Protein AF-A0A963QCA9-F1 (afdb_monomer_lite)

Radius of gyration: 26.44 Å; chains: 1; bounding box: 46×63×82 Å

Foldseek 3Di:
DCVPPVDDDDPVVDPVVPDDPVVADKDWDADPVRHTPDIGRDPVVVCVVCVVVVVVVVVVVVVVVVVPDDDDDDDDDDDDDDDDDDDDDDDDDDDPDQLDFDPQPDWALAFDGFFQDQWHFDQDPNDTDIFGWAWADPPQTTGIDTHRDSVVRVVRRLVRLLNSLCSVCVVVLVVQLVPAPPLVVLQVLCVVPDGSVVVSVVLLSVLSCVLQVDPPHDRGRVSNVVSSVRSSVVSNVSSNVSSVVSSVVSVVVSD

Structure (mmCIF, N/CA/C/O backbone):
data_AF-A0A963QCA9-F1
#
_entry.id   AF-A0A963QCA9-F1
#
loop_
_atom_site.group_PDB
_atom_site.id
_atom_site.type_symbol
_atom_site.label_atom_id
_atom_site.label_alt_id
_atom_site.label_comp_id
_atom_site.label_asym_id
_atom_site.label_entity_id
_atom_site.label_seq_id
_atom_site.pdbx_PDB_ins_code
_atom_site.Cartn_x
_atom_site.Cartn_y
_atom_site.Cartn_z
_atom_site.occupancy
_atom_site.B_iso_or_equiv
_atom_site.auth_seq_id
_atom_site.auth_comp_id
_atom_site.auth_asym_id
_atom_site.auth_atom_id
_atom_site.pdbx_PDB_model_num
ATOM 1 N N . VAL A 1 1 ? -3.665 -23.828 -14.432 1.00 63.38 1 VAL A N 1
ATOM 2 C CA . VAL A 1 1 ? -3.746 -25.299 -14.641 1.00 63.38 1 VAL A CA 1
ATOM 3 C C . VAL A 1 1 ? -4.308 -25.607 -16.019 1.00 63.38 1 VAL A C 1
ATOM 5 O O . VAL A 1 1 ? -3.539 -26.071 -16.846 1.00 63.38 1 VAL A O 1
ATOM 8 N N . ARG A 1 2 ? -5.560 -25.228 -16.316 1.00 70.19 2 ARG A N 1
ATOM 9 C CA . ARG A 1 2 ? -6.220 -25.447 -17.617 1.00 70.19 2 ARG A CA 1
ATOM 10 C C . ARG A 1 2 ? -5.388 -25.065 -18.851 1.00 70.19 2 ARG A C 1
ATOM 12 O O . ARG A 1 2 ? -5.285 -25.872 -19.761 1.00 70.19 2 ARG A O 1
ATOM 19 N N . GLU A 1 3 ? -4.728 -23.908 -18.855 1.00 71.06 3 GLU A N 1
ATOM 20 C CA . GLU A 1 3 ? -3.879 -23.472 -19.984 1.00 71.06 3 GLU A CA 1
ATOM 21 C C . GLU A 1 3 ? -2.625 -24.330 -20.211 1.00 71.06 3 GLU A C 1
ATOM 23 O O . GLU A 1 3 ? -2.116 -24.389 -21.321 1.00 71.06 3 GLU A O 1
ATOM 28 N N . ARG A 1 4 ? -2.119 -25.012 -19.175 1.00 79.25 4 ARG A N 1
ATOM 29 C CA . ARG A 1 4 ? -0.873 -25.798 -19.245 1.00 79.25 4 ARG A CA 1
ATOM 30 C C . ARG A 1 4 ? -1.105 -27.304 -19.306 1.00 79.25 4 ARG A C 1
ATOM 32 O O . ARG A 1 4 ? -0.251 -28.020 -19.808 1.00 79.25 4 ARG A O 1
ATOM 39 N N . THR A 1 5 ? -2.219 -27.794 -18.767 1.00 78.38 5 THR A N 1
ATOM 40 C CA . THR A 1 5 ? -2.504 -29.234 -18.658 1.00 78.38 5 THR A CA 1
ATOM 41 C C . THR A 1 5 ? -3.742 -29.663 -19.437 1.00 78.38 5 THR A C 1
ATOM 43 O O . THR A 1 5 ? -4.042 -30.850 -19.467 1.00 78.38 5 THR A O 1
ATOM 46 N N . SER A 1 6 ? -4.484 -28.723 -20.038 1.00 83.44 6 SER A N 1
ATOM 47 C CA . SER A 1 6 ? -5.797 -28.956 -20.667 1.00 83.44 6 SER A CA 1
ATOM 48 C C . SER A 1 6 ? -6.842 -29.613 -19.748 1.00 83.44 6 SER A C 1
ATOM 50 O O . SER A 1 6 ? -7.912 -30.003 -20.207 1.00 83.44 6 SER A O 1
ATOM 52 N N . LEU A 1 7 ? -6.563 -29.710 -18.442 1.00 80.88 7 LEU A N 1
ATOM 53 C CA . LEU A 1 7 ? -7.465 -30.271 -17.440 1.00 80.88 7 LEU A CA 1
ATOM 54 C C . LEU A 1 7 ? -8.241 -29.145 -16.754 1.00 80.88 7 LEU A C 1
ATOM 56 O O . LEU A 1 7 ? -7.658 -28.215 -16.186 1.00 80.88 7 LEU A O 1
ATOM 60 N N . ASP A 1 8 ? -9.566 -29.250 -16.808 1.00 80.81 8 ASP A N 1
ATOM 61 C CA . ASP A 1 8 ? -10.496 -28.362 -16.114 1.00 80.81 8 ASP A CA 1
ATOM 62 C C . ASP A 1 8 ? -10.673 -28.844 -14.669 1.00 80.81 8 ASP A C 1
ATOM 64 O O . ASP A 1 8 ? -11.515 -29.690 -14.387 1.00 80.81 8 ASP A O 1
ATOM 68 N N . VAL A 1 9 ? -9.819 -28.352 -13.766 1.00 82.25 9 VAL A N 1
ATOM 69 C CA . VAL A 1 9 ? -9.857 -28.711 -12.341 1.00 82.25 9 VAL A CA 1
ATOM 70 C C . VAL A 1 9 ? -10.952 -27.913 -11.641 1.00 82.25 9 VAL A C 1
ATOM 72 O O . VAL A 1 9 ? -10.856 -26.690 -11.505 1.00 82.25 9 VAL A O 1
ATOM 75 N N . LYS A 1 10 ? -11.977 -28.610 -11.162 1.00 83.44 10 LYS A N 1
ATOM 76 C CA . LYS A 1 10 ? -13.107 -28.050 -10.419 1.00 83.44 10 LYS A CA 1
ATOM 77 C C . LYS A 1 10 ? -12.910 -28.250 -8.922 1.00 83.44 10 LYS A C 1
ATOM 79 O O . LYS A 1 10 ? -12.247 -29.176 -8.466 1.00 83.44 10 LYS A O 1
ATOM 84 N N . ARG A 1 11 ? -13.546 -27.399 -8.114 1.00 76.62 11 ARG A N 1
ATOM 85 C CA . ARG A 1 11 ? -13.474 -27.493 -6.643 1.00 76.62 11 ARG A CA 1
ATOM 86 C C . ARG A 1 11 ? -13.996 -28.834 -6.110 1.00 76.62 11 ARG A C 1
ATOM 88 O O . ARG A 1 11 ? -13.509 -29.310 -5.093 1.00 76.62 11 ARG A O 1
ATOM 95 N N . THR A 1 12 ? -14.951 -29.442 -6.810 1.00 83.88 12 THR A N 1
ATOM 96 C CA . THR A 1 12 ? -15.521 -30.762 -6.500 1.00 83.88 12 THR A CA 1
ATOM 97 C C . THR A 1 12 ? -14.568 -31.925 -6.763 1.00 83.88 12 THR A C 1
ATOM 99 O O . THR A 1 12 ? -14.813 -33.019 -6.265 1.00 83.88 12 THR A O 1
ATOM 102 N N . ASP A 1 13 ? -13.489 -31.707 -7.519 1.00 80.69 13 ASP A N 1
ATOM 103 C CA . ASP A 1 13 ? -12.522 -32.761 -7.845 1.00 80.69 13 ASP A CA 1
ATOM 104 C C . ASP A 1 13 ? -11.595 -33.060 -6.654 1.00 80.69 13 ASP A C 1
ATOM 106 O O . ASP A 1 13 ? -10.974 -34.121 -6.581 1.00 80.69 13 ASP A O 1
ATOM 110 N N . PHE A 1 14 ? -11.539 -32.148 -5.677 1.00 78.69 14 PHE A N 1
ATOM 111 C CA . PHE A 1 14 ? -10.815 -32.332 -4.426 1.00 78.69 14 PHE A CA 1
ATOM 112 C C . PHE A 1 14 ? -11.670 -33.104 -3.417 1.00 78.69 14 PHE A C 1
ATOM 114 O O . PHE A 1 14 ? -12.494 -32.538 -2.697 1.00 78.69 14 PHE A O 1
ATOM 121 N N . LYS A 1 15 ? -11.424 -34.411 -3.321 1.00 81.06 15 LYS A N 1
ATOM 122 C CA . LYS A 1 15 ? -11.979 -35.281 -2.275 1.00 81.06 15 LYS A CA 1
ATOM 123 C C . LYS A 1 15 ? -11.232 -35.078 -0.958 1.00 81.06 15 LYS A C 1
ATOM 125 O O . LYS A 1 15 ? -10.299 -35.820 -0.642 1.00 81.06 15 LYS A O 1
ATOM 130 N N . LEU A 1 16 ? -11.599 -34.028 -0.224 1.00 75.06 16 LEU A N 1
ATOM 131 C CA . LEU A 1 16 ? -10.942 -33.637 1.031 1.00 75.06 16 LEU A CA 1
ATOM 132 C C . LEU A 1 16 ? -10.934 -34.772 2.070 1.00 75.06 16 LEU A C 1
ATOM 134 O O . LEU A 1 16 ? -9.974 -34.919 2.811 1.00 75.06 16 LEU A O 1
ATOM 138 N N . ASP A 1 17 ? -11.955 -35.619 2.077 1.00 78.25 17 ASP A N 1
ATOM 139 C CA . ASP A 1 17 ? -12.080 -36.821 2.907 1.00 78.25 17 ASP A CA 1
ATOM 140 C C . ASP A 1 17 ? -11.004 -37.888 2.635 1.00 78.25 17 ASP A C 1
ATOM 142 O O . ASP A 1 17 ? -10.645 -38.646 3.533 1.00 78.25 17 ASP A O 1
ATOM 146 N N . THR A 1 18 ? -10.455 -37.928 1.418 1.00 80.19 18 THR A N 1
ATOM 147 C CA . THR A 1 18 ? -9.413 -38.894 1.017 1.00 80.19 18 THR A CA 1
ATOM 148 C C . THR A 1 18 ? -7.988 -38.365 1.183 1.00 80.19 18 THR A C 1
ATOM 150 O O . THR A 1 18 ? -7.020 -39.103 0.983 1.00 80.19 18 THR A O 1
ATOM 153 N N . LEU A 1 19 ? -7.833 -37.087 1.543 1.00 78.25 19 LEU A N 1
ATOM 154 C CA . LEU A 1 19 ? -6.519 -36.482 1.715 1.00 78.25 19 LEU A CA 1
ATOM 155 C C . LEU A 1 19 ? -5.852 -36.993 2.991 1.00 78.25 19 LEU A C 1
ATOM 157 O O . LEU A 1 19 ? -6.441 -37.040 4.070 1.00 78.25 19 LEU A O 1
ATOM 161 N N . SER A 1 20 ? -4.570 -37.337 2.881 1.00 77.94 20 SER A N 1
ATOM 162 C CA . SER A 1 20 ? -3.789 -37.732 4.050 1.00 77.94 20 SER A CA 1
ATOM 163 C C . SER A 1 20 ? -3.632 -36.564 5.041 1.00 77.94 20 SER A C 1
ATOM 165 O O . SER A 1 20 ? -3.486 -35.420 4.605 1.00 77.94 20 SER A O 1
ATOM 167 N N . PRO A 1 21 ? -3.539 -36.822 6.364 1.00 75.25 21 PRO A N 1
ATOM 168 C CA . PRO A 1 21 ? -3.501 -35.781 7.401 1.00 75.25 21 PRO A CA 1
ATOM 169 C C . PRO A 1 21 ? -2.396 -34.716 7.279 1.00 75.25 21 PRO A C 1
ATOM 171 O O . PRO A 1 21 ? -2.489 -33.676 7.927 1.00 75.25 21 PRO A O 1
ATOM 174 N N . HIS A 1 22 ? -1.339 -34.968 6.500 1.00 80.25 22 HIS A N 1
ATOM 175 C CA . HIS A 1 22 ? -0.231 -34.036 6.252 1.00 80.25 22 HIS A CA 1
ATOM 176 C C . HIS A 1 22 ? -0.522 -32.998 5.153 1.00 80.25 22 HIS A C 1
ATOM 178 O O . HIS A 1 22 ? 0.239 -32.048 5.012 1.00 80.25 22 HIS A O 1
ATOM 184 N N . HIS A 1 23 ? -1.622 -33.145 4.406 1.00 81.44 23 HIS A N 1
ATOM 185 C CA . HIS A 1 23 ? -2.110 -32.126 3.466 1.00 81.44 23 HIS A CA 1
ATOM 186 C C . HIS A 1 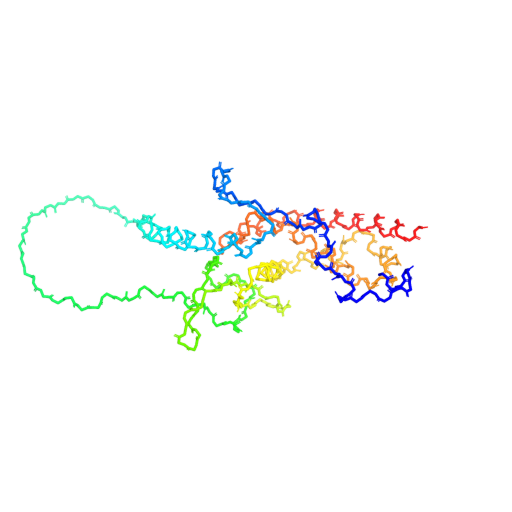23 ? -2.983 -31.063 4.145 1.00 81.44 23 HIS A C 1
ATOM 188 O O . HIS A 1 23 ? -3.385 -30.089 3.513 1.00 81.44 23 HIS A O 1
ATOM 194 N N . PHE A 1 24 ? -3.283 -31.243 5.432 1.00 78.31 24 PHE A N 1
ATOM 195 C CA . PHE A 1 24 ? -4.021 -30.277 6.229 1.00 78.31 24 PHE A CA 1
ATOM 196 C C . PHE A 1 24 ? -3.066 -29.441 7.066 1.00 78.31 24 PHE A C 1
ATOM 198 O O . PHE A 1 24 ? -2.083 -29.948 7.612 1.00 78.31 24 PHE A O 1
ATOM 205 N N . MET A 1 25 ? -3.393 -28.159 7.207 1.00 81.56 25 MET A N 1
ATOM 206 C CA . MET A 1 25 ? -2.662 -27.270 8.098 1.00 81.56 25 MET A CA 1
ATOM 207 C C . MET A 1 25 ? -2.733 -27.784 9.537 1.00 81.56 25 MET A C 1
ATOM 209 O O . MET A 1 25 ? -3.775 -28.228 10.023 1.00 81.56 25 MET A O 1
ATOM 213 N N . HIS A 1 26 ? -1.596 -27.718 10.218 1.00 86.00 26 HIS A N 1
ATOM 214 C CA . HIS A 1 26 ? -1.485 -28.049 11.626 1.00 86.00 26 HIS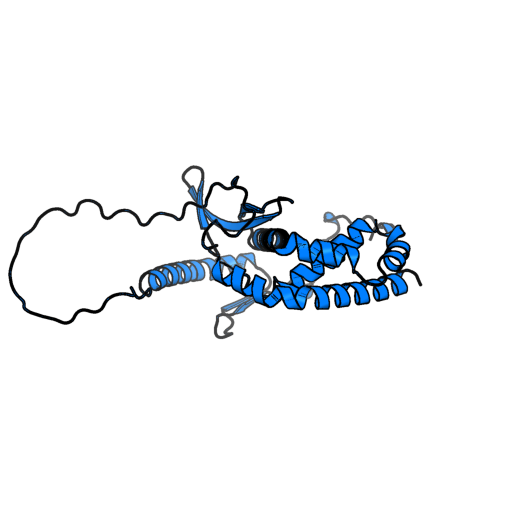 A CA 1
ATOM 215 C C . HIS A 1 26 ? -1.304 -26.757 12.417 1.00 86.00 26 HIS A C 1
ATOM 217 O O . HIS A 1 26 ? -0.293 -26.069 12.278 1.00 86.00 26 HIS A O 1
ATOM 223 N N . PHE A 1 27 ? -2.294 -26.424 13.234 1.00 88.31 27 PHE A N 1
ATOM 224 C CA . PHE A 1 27 ? -2.321 -25.200 14.016 1.00 88.31 27 PHE A CA 1
ATOM 225 C C . PHE A 1 27 ? -1.679 -25.442 15.378 1.00 88.31 27 PHE A C 1
ATOM 227 O O . PHE A 1 27 ? -1.973 -26.438 16.042 1.00 88.31 27 PHE A O 1
ATOM 234 N N . ARG A 1 28 ? -0.827 -24.508 15.799 1.00 88.75 28 ARG A N 1
ATOM 235 C CA . ARG A 1 28 ? -0.274 -24.420 17.150 1.00 88.75 28 ARG A CA 1
ATOM 236 C C . ARG A 1 28 ? -0.588 -23.031 17.684 1.00 88.75 28 ARG A C 1
ATOM 238 O O . ARG A 1 28 ? -0.178 -22.046 17.080 1.00 88.75 28 ARG A O 1
ATOM 245 N N . VAL A 1 29 ? -1.300 -22.968 18.801 1.00 84.94 29 VAL A N 1
ATOM 246 C CA . VAL A 1 29 ? -1.588 -21.718 19.508 1.00 84.94 29 VAL A CA 1
ATOM 247 C C . VAL A 1 29 ? -0.628 -21.607 20.680 1.00 84.94 29 VAL A C 1
ATOM 249 O O . VAL A 1 29 ? -0.494 -22.557 21.454 1.00 84.94 29 VAL A O 1
ATOM 252 N N . VAL A 1 30 ? 0.049 -20.470 20.790 1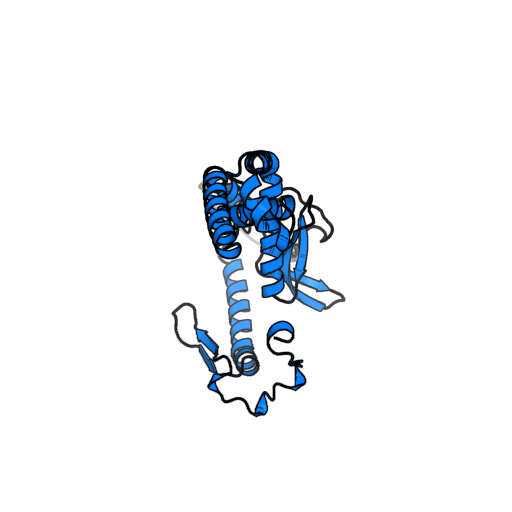.00 87.88 30 VAL A N 1
ATOM 253 C CA . VAL A 1 30 ? 1.008 -20.157 21.855 1.00 87.88 30 VAL A CA 1
ATOM 254 C C . VAL A 1 30 ? 0.586 -18.880 22.579 1.00 87.88 30 VAL A C 1
ATOM 256 O O . VAL A 1 30 ? -0.099 -18.050 21.984 1.00 87.88 30 VAL A O 1
ATOM 259 N N . ASP A 1 31 ? 0.954 -18.752 23.851 1.00 82.44 31 ASP A N 1
ATOM 260 C CA . ASP A 1 31 ? 0.798 -17.514 24.622 1.00 82.44 31 ASP A CA 1
ATOM 261 C C . ASP A 1 31 ? 1.990 -16.552 24.436 1.00 82.44 31 ASP A C 1
ATOM 263 O O . ASP A 1 31 ? 2.955 -16.865 23.731 1.00 82.44 31 ASP A O 1
ATOM 267 N N . ASP A 1 32 ? 1.938 -15.395 25.105 1.00 80.19 32 ASP A N 1
ATOM 268 C CA . ASP A 1 32 ? 2.983 -14.356 25.081 1.00 80.19 32 ASP A CA 1
ATOM 269 C C . ASP A 1 32 ? 4.352 -14.849 25.591 1.00 80.19 32 ASP A C 1
ATOM 271 O O . ASP A 1 32 ? 5.388 -14.272 25.265 1.00 80.19 32 ASP A O 1
ATOM 275 N N . ASN A 1 33 ? 4.375 -15.940 26.365 1.00 79.19 33 ASN A N 1
ATOM 276 C CA . ASN A 1 33 ? 5.589 -16.565 26.895 1.00 79.19 33 ASN A CA 1
ATOM 277 C C . ASN A 1 33 ? 6.073 -17.739 26.021 1.00 79.19 33 ASN A C 1
ATOM 279 O O . ASN A 1 33 ? 7.002 -18.457 26.400 1.00 79.19 33 ASN A O 1
ATOM 283 N N . GLY A 1 34 ? 5.441 -17.968 24.864 1.00 77.12 34 GLY A N 1
ATOM 284 C CA . GLY A 1 34 ? 5.759 -19.061 23.946 1.00 77.12 34 GLY A CA 1
ATOM 285 C C . GLY A 1 34 ? 5.273 -20.438 24.409 1.00 77.12 34 GLY A C 1
ATOM 286 O O . GLY A 1 34 ? 5.635 -21.454 23.805 1.00 77.12 34 GLY A O 1
ATOM 287 N N . ARG A 1 35 ? 4.446 -20.518 25.457 1.00 83.38 35 ARG A N 1
ATOM 288 C CA . ARG A 1 35 ? 3.866 -21.778 25.930 1.00 83.38 35 ARG A CA 1
ATOM 289 C C . ARG A 1 35 ? 2.711 -22.183 25.022 1.00 83.38 35 ARG A C 1
ATOM 291 O O . ARG A 1 35 ? 1.812 -21.401 24.736 1.00 83.38 35 ARG A O 1
ATOM 298 N N . GLN A 1 36 ? 2.708 -23.443 24.595 1.00 88.25 36 GLN A N 1
ATOM 299 C CA . GLN A 1 36 ? 1.649 -23.988 23.749 1.00 88.25 36 GLN A CA 1
ATOM 300 C C . GLN A 1 36 ? 0.335 -24.141 24.534 1.00 88.25 36 GLN A C 1
ATOM 302 O O . GLN A 1 36 ? 0.274 -24.910 25.494 1.00 88.25 36 GLN A O 1
ATOM 307 N N . LEU A 1 37 ? -0.709 -23.437 24.091 1.00 83.00 37 LEU A N 1
ATOM 308 C CA . LEU A 1 37 ? -2.063 -23.469 24.653 1.00 83.00 37 LEU A CA 1
ATOM 309 C C . LEU A 1 37 ? -2.938 -24.543 24.000 1.00 83.00 37 LEU A C 1
ATOM 311 O O . LEU A 1 37 ? -3.680 -25.233 24.687 1.00 83.00 37 LEU A O 1
ATOM 315 N N . ALA A 1 38 ? -2.831 -24.712 22.680 1.00 85.69 38 ALA A N 1
ATOM 316 C CA . ALA A 1 38 ? -3.548 -25.751 21.946 1.00 85.69 38 ALA A CA 1
ATOM 317 C C . ALA A 1 38 ? -2.791 -26.154 20.681 1.00 85.69 38 ALA A C 1
ATOM 319 O O . ALA A 1 38 ? -1.999 -25.386 20.128 1.00 85.69 38 ALA A O 1
ATOM 320 N N . THR A 1 39 ? -3.046 -27.367 20.203 1.00 88.88 39 THR A N 1
ATOM 321 C CA . THR A 1 39 ? -2.499 -27.853 18.938 1.00 88.88 39 THR A CA 1
ATOM 322 C C . THR A 1 39 ? -3.484 -28.792 18.266 1.00 88.88 39 THR A C 1
ATOM 324 O O . THR A 1 39 ? -4.161 -29.570 18.933 1.00 88.88 39 THR A O 1
ATOM 327 N N . GLY A 1 40 ? -3.558 -28.755 16.942 1.00 86.25 40 GLY A N 1
ATOM 328 C CA . GLY A 1 40 ? -4.424 -29.669 16.210 1.00 86.25 40 GLY A CA 1
ATOM 329 C C . GLY A 1 40 ? -4.654 -29.258 14.767 1.00 86.25 40 GLY A C 1
ATOM 330 O O . GLY A 1 40 ? -4.170 -28.236 14.293 1.00 86.25 40 GLY A O 1
ATOM 331 N N . ARG A 1 41 ? -5.410 -30.086 14.048 1.00 82.25 41 ARG A N 1
ATOM 332 C CA . ARG A 1 41 ? -5.728 -29.872 12.625 1.00 82.25 41 ARG A CA 1
ATOM 333 C C . ARG A 1 41 ? -7.110 -29.249 12.401 1.00 82.25 41 ARG A C 1
ATOM 335 O O . ARG A 1 41 ? -7.413 -28.819 11.296 1.00 82.25 41 ARG A O 1
ATOM 342 N N . ASN A 1 42 ? -7.949 -29.184 13.439 1.00 81.12 42 ASN A N 1
ATOM 343 C CA . ASN A 1 42 ? -9.281 -28.586 13.375 1.00 81.12 42 ASN A CA 1
ATOM 344 C C . ASN A 1 42 ? -9.279 -27.209 14.053 1.00 81.12 42 ASN A C 1
ATOM 346 O O . ASN A 1 42 ? -9.382 -27.104 15.276 1.00 81.12 42 ASN A O 1
ATOM 350 N N . LEU A 1 43 ? -9.184 -26.154 13.243 1.00 82.19 43 LEU A N 1
ATOM 351 C CA . LEU A 1 43 ? -9.170 -24.776 13.730 1.00 82.19 43 LEU A CA 1
ATOM 352 C C . LEU A 1 43 ? -10.478 -24.380 14.431 1.00 82.19 43 LEU A C 1
ATOM 354 O O . LEU A 1 43 ? -10.438 -23.630 15.399 1.00 82.19 43 LEU A O 1
ATOM 358 N N . ALA A 1 44 ? -11.630 -24.878 13.972 1.00 82.12 44 ALA A N 1
ATOM 359 C CA . ALA A 1 44 ? -12.927 -24.544 14.564 1.00 82.12 44 ALA A CA 1
ATOM 360 C C . ALA A 1 44 ? -13.058 -25.100 15.990 1.00 82.12 44 ALA A C 1
ATOM 362 O O . ALA A 1 44 ? -13.525 -24.397 16.885 1.00 82.12 44 ALA A O 1
ATOM 363 N N . ALA A 1 45 ? -12.572 -26.324 16.217 1.00 81.50 45 ALA A N 1
ATOM 364 C CA . ALA A 1 45 ? -12.523 -26.925 17.548 1.00 81.50 45 ALA A CA 1
ATOM 365 C C . ALA A 1 45 ? -11.598 -26.134 18.490 1.00 81.50 45 ALA A C 1
ATOM 367 O O . ALA A 1 45 ? -12.024 -25.747 19.575 1.00 81.50 45 ALA A O 1
ATOM 368 N N . ILE A 1 46 ? -10.384 -25.799 18.030 1.00 85.44 46 ILE A N 1
ATOM 369 C CA . ILE A 1 46 ? -9.416 -25.001 18.805 1.00 85.44 46 ILE A CA 1
ATOM 370 C C . ILE A 1 46 ? -9.988 -23.613 19.143 1.00 85.44 46 ILE A C 1
ATOM 372 O O . ILE A 1 46 ? -9.864 -23.147 20.274 1.00 85.44 46 ILE A O 1
ATOM 376 N N . LYS A 1 47 ? -10.664 -22.957 18.188 1.00 81.25 47 LYS A N 1
ATOM 377 C CA . LYS A 1 47 ? -11.341 -21.667 18.408 1.00 81.25 47 LYS A CA 1
ATOM 378 C C . LYS A 1 47 ? -12.480 -21.771 19.421 1.00 81.25 47 LYS A C 1
ATOM 380 O O . LYS A 1 47 ? -12.651 -20.854 20.215 1.00 81.25 47 LYS A O 1
ATOM 385 N N . SER A 1 48 ? -13.254 -22.855 19.411 1.00 82.12 48 SER A N 1
ATOM 386 C CA . SER A 1 48 ? -14.331 -23.062 20.388 1.00 82.12 48 SER A CA 1
ATOM 387 C C . SER A 1 48 ? -13.785 -23.282 21.800 1.00 82.12 48 SER A C 1
ATOM 389 O O . SER A 1 48 ? -14.326 -22.732 22.757 1.00 82.12 48 SER A O 1
ATOM 391 N N . GLU A 1 49 ? -12.716 -24.066 21.929 1.00 82.88 49 GLU A N 1
ATOM 392 C CA . GLU A 1 49 ? -12.070 -24.386 23.205 1.00 82.88 49 GLU A CA 1
ATOM 393 C C . GLU A 1 49 ? -11.412 -23.148 23.831 1.00 82.88 49 GLU A C 1
ATOM 395 O O . GLU A 1 49 ? -11.691 -22.789 24.977 1.00 82.88 49 GLU A O 1
ATOM 400 N N . LEU A 1 50 ? -10.602 -22.433 23.048 1.00 81.00 50 LEU A N 1
ATOM 401 C CA . LEU A 1 50 ? -9.894 -21.243 23.519 1.00 81.00 50 LEU A CA 1
ATOM 402 C C . LEU A 1 50 ? -10.765 -19.984 23.510 1.00 81.00 50 LEU A C 1
ATOM 404 O O . LEU A 1 50 ? -10.482 -19.042 24.243 1.00 81.00 50 LEU A O 1
ATOM 408 N N . GLY A 1 51 ? -11.851 -19.950 22.737 1.00 72.06 51 GLY A N 1
ATOM 409 C CA . GLY A 1 51 ? -12.728 -18.782 22.619 1.00 72.06 51 GLY A CA 1
ATOM 410 C C . GLY A 1 51 ? -13.457 -18.420 23.917 1.00 72.06 51 GLY A C 1
ATOM 411 O O . GLY A 1 51 ? -13.822 -17.262 24.119 1.00 72.06 51 GLY A O 1
ATOM 412 N N . GLY A 1 52 ? -13.667 -19.377 24.826 1.00 73.94 52 GLY A N 1
ATOM 413 C CA . GLY A 1 52 ? -14.178 -19.094 26.173 1.00 73.94 52 GLY A CA 1
ATOM 414 C C . GLY A 1 52 ? -13.152 -18.368 27.048 1.00 73.94 52 GLY A C 1
ATOM 415 O O . GLY A 1 52 ? -13.458 -17.330 27.633 1.00 73.94 52 GLY A O 1
ATOM 416 N N . GLN A 1 53 ? -11.922 -18.882 27.084 1.00 65.25 53 GLN A N 1
ATOM 417 C CA . GLN A 1 53 ? -10.825 -18.343 27.897 1.00 65.25 53 GLN A CA 1
ATOM 418 C C . GLN A 1 53 ? -10.313 -17.003 27.352 1.00 65.25 53 GLN A C 1
ATOM 420 O O . GLN A 1 53 ? -10.088 -16.068 28.117 1.00 65.25 53 GLN A O 1
ATOM 425 N N . ALA A 1 54 ? -10.229 -16.879 26.026 1.00 61.12 54 ALA A N 1
ATOM 426 C CA . ALA A 1 54 ? -9.861 -15.654 25.334 1.00 61.12 54 ALA A CA 1
ATOM 427 C C . ALA A 1 54 ? -10.845 -14.517 25.646 1.00 61.12 54 ALA A C 1
ATOM 429 O O . ALA A 1 54 ? -10.422 -13.437 26.040 1.00 61.12 54 ALA A O 1
ATOM 430 N N . ARG A 1 55 ? -12.164 -14.761 25.571 1.00 63.03 55 ARG A N 1
ATOM 431 C CA . ARG A 1 55 ? -13.176 -13.737 25.902 1.00 63.03 55 ARG A CA 1
ATOM 432 C C . ARG A 1 55 ? -13.042 -13.214 27.335 1.00 63.03 55 ARG A C 1
ATOM 434 O O . ARG A 1 55 ? -13.126 -12.007 27.536 1.00 63.03 55 ARG A O 1
ATOM 441 N N . GLY A 1 56 ? -12.797 -14.093 28.309 1.00 62.97 56 GLY A N 1
ATOM 442 C CA . GLY A 1 56 ? -12.576 -13.689 29.702 1.00 62.97 56 GLY A CA 1
ATOM 443 C C . GLY A 1 56 ? -11.284 -12.887 29.895 1.00 62.97 56 GLY A C 1
ATOM 444 O O . GLY A 1 56 ? -11.297 -11.850 30.558 1.00 62.97 56 GLY A O 1
ATOM 445 N N . ALA A 1 57 ? -10.185 -13.316 29.268 1.00 61.22 57 ALA A N 1
ATOM 446 C CA . ALA A 1 57 ? -8.902 -12.615 29.326 1.00 61.22 57 ALA A CA 1
ATOM 447 C C . ALA A 1 57 ? -8.965 -11.227 28.664 1.00 61.22 57 ALA A C 1
ATOM 449 O O . ALA A 1 57 ? -8.473 -10.251 29.231 1.00 61.22 57 ALA A O 1
ATOM 450 N N . PHE A 1 58 ? -9.639 -11.110 27.516 1.00 61.56 58 PHE A N 1
ATOM 451 C CA . PHE A 1 58 ? -9.839 -9.832 26.831 1.00 61.56 58 PHE A CA 1
ATOM 452 C C . PHE A 1 58 ? -10.750 -8.881 27.621 1.00 61.56 58 PHE A C 1
ATOM 454 O O . PHE A 1 58 ? -10.463 -7.688 27.680 1.00 61.56 58 PHE A O 1
ATOM 461 N N . GLN A 1 59 ? -11.783 -9.385 28.308 1.00 64.56 59 GLN A N 1
ATOM 462 C CA . GLN A 1 59 ? -12.612 -8.569 29.208 1.00 64.56 59 GLN A CA 1
ATOM 463 C C . GLN A 1 59 ? -11.831 -8.066 30.433 1.00 64.56 59 GLN A C 1
ATOM 465 O O . GLN A 1 59 ? -11.966 -6.903 30.817 1.00 64.56 59 GLN A O 1
ATOM 470 N N . ALA A 1 60 ? -10.977 -8.906 31.024 1.00 57.56 60 ALA A N 1
ATOM 471 C CA . ALA A 1 60 ? -10.150 -8.521 32.166 1.00 57.56 60 ALA A CA 1
ATOM 472 C C . ALA A 1 60 ? -9.061 -7.500 31.784 1.00 57.56 60 ALA A C 1
ATOM 474 O O . ALA A 1 60 ? -8.857 -6.518 32.500 1.00 57.56 60 ALA A O 1
ATOM 475 N N . LEU A 1 61 ? -8.401 -7.683 30.636 1.00 57.72 61 LEU A N 1
ATOM 476 C CA . LEU A 1 61 ? -7.403 -6.740 30.117 1.00 57.72 61 LEU A CA 1
ATOM 477 C C . LEU A 1 61 ? -8.027 -5.400 29.706 1.00 57.72 61 LEU A C 1
ATOM 479 O O . LEU A 1 61 ? -7.438 -4.351 29.977 1.00 57.72 61 LEU A O 1
ATOM 483 N N . ALA A 1 62 ? -9.231 -5.412 29.124 1.00 56.12 62 ALA A N 1
ATOM 484 C CA . ALA A 1 62 ? -9.993 -4.195 28.850 1.00 56.12 62 ALA A CA 1
ATOM 485 C C . ALA A 1 62 ? -10.341 -3.438 30.146 1.00 56.12 62 ALA A C 1
ATOM 487 O O . ALA A 1 62 ? -10.201 -2.218 30.200 1.00 56.12 62 ALA A O 1
ATOM 488 N N . GLY A 1 63 ? -10.711 -4.148 31.219 1.00 55.34 63 GLY A N 1
ATOM 489 C CA . GLY A 1 63 ? -10.959 -3.548 32.535 1.00 55.34 63 GLY A CA 1
ATOM 490 C C . GLY A 1 63 ? -9.704 -2.973 33.207 1.00 55.34 63 GLY A C 1
ATOM 491 O O . GLY A 1 63 ? -9.755 -1.892 33.792 1.00 55.34 63 GLY A O 1
ATOM 492 N N . LEU A 1 64 ? -8.559 -3.652 33.090 1.00 51.91 64 LEU A N 1
ATOM 493 C CA . LEU A 1 64 ? -7.289 -3.222 33.694 1.00 51.91 64 LEU A CA 1
ATOM 494 C C . LEU A 1 64 ? -6.649 -2.028 32.962 1.00 51.91 64 LEU A C 1
ATOM 496 O O . LEU A 1 64 ? -6.105 -1.141 33.620 1.00 51.91 64 LEU A O 1
ATOM 500 N N . LYS A 1 65 ? -6.770 -1.933 31.627 1.00 44.06 65 LYS A N 1
ATOM 501 C CA . LYS A 1 65 ? -6.302 -0.757 30.859 1.00 44.06 65 LYS A CA 1
ATOM 502 C C . LYS A 1 65 ? -7.094 0.520 31.167 1.00 44.06 65 LYS A C 1
ATOM 504 O O . LYS A 1 65 ? -6.538 1.608 31.056 1.00 44.06 65 LYS A O 1
ATOM 509 N N . VAL A 1 66 ? -8.346 0.408 31.617 1.00 45.88 66 VAL A N 1
ATOM 510 C CA . VAL A 1 66 ? -9.144 1.563 32.074 1.00 45.88 66 VAL A CA 1
ATOM 511 C C . VAL A 1 66 ? -8.657 2.101 33.430 1.00 45.88 66 VAL A C 1
ATOM 513 O O . VAL A 1 66 ? -8.835 3.286 33.704 1.00 45.88 66 VAL A O 1
ATOM 516 N N . ALA A 1 67 ? -8.003 1.277 34.256 1.00 43.97 67 ALA A N 1
ATOM 517 C CA . ALA A 1 67 ? -7.496 1.677 35.572 1.00 43.97 67 ALA A CA 1
ATOM 518 C C . ALA A 1 67 ? -6.055 2.232 35.556 1.00 43.97 67 ALA A C 1
ATOM 520 O O . ALA A 1 67 ? -5.645 2.878 36.517 1.00 43.97 67 ALA A O 1
ATOM 521 N N . ALA A 1 68 ? -5.287 1.997 34.486 1.00 37.09 68 ALA A N 1
ATOM 522 C CA . ALA A 1 68 ? -3.851 2.291 34.420 1.00 37.09 68 ALA A CA 1
ATOM 523 C C . ALA A 1 68 ? -3.471 3.483 33.514 1.00 37.09 68 ALA A C 1
ATOM 525 O O . ALA A 1 68 ? -2.337 3.553 33.044 1.00 37.09 68 ALA A O 1
ATOM 526 N N . GLN A 1 69 ? -4.378 4.438 33.271 1.00 30.55 69 GLN A N 1
ATOM 527 C CA . GLN A 1 69 ? -3.999 5.754 32.734 1.00 30.55 69 GLN A CA 1
ATOM 528 C C . GLN A 1 69 ? -3.679 6.714 33.894 1.00 30.55 69 GLN A C 1
ATOM 530 O O . GLN A 1 69 ? -4.585 7.062 34.655 1.00 30.55 69 GLN A O 1
ATOM 535 N N . PRO A 1 70 ? -2.422 7.170 34.055 1.00 36.12 70 PRO A N 1
ATOM 536 C CA . PRO A 1 70 ? -2.093 8.194 35.032 1.00 36.12 70 PRO A CA 1
ATOM 537 C C . PRO A 1 70 ? -2.542 9.558 34.498 1.00 36.12 70 PRO A C 1
ATOM 539 O O . PRO A 1 70 ? -2.068 10.031 33.466 1.00 36.12 70 PRO A O 1
ATOM 542 N N . ALA A 1 71 ? -3.465 10.197 35.216 1.00 34.19 71 ALA A N 1
ATOM 543 C CA . ALA A 1 71 ? -3.835 11.587 34.999 1.00 34.19 71 ALA A CA 1
ATOM 544 C C . ALA A 1 71 ? -2.626 12.490 35.303 1.00 34.19 71 ALA A C 1
ATOM 546 O O . ALA A 1 71 ? -2.280 12.736 36.459 1.00 34.19 71 ALA A O 1
ATOM 547 N N . ALA A 1 72 ? -1.966 12.968 34.252 1.00 27.83 72 ALA A N 1
ATOM 548 C CA . ALA A 1 72 ? -0.979 14.028 34.338 1.00 27.83 72 ALA A CA 1
ATOM 549 C C . ALA A 1 72 ? -1.688 15.388 34.445 1.00 27.83 72 ALA A C 1
ATOM 551 O O . ALA A 1 72 ? -2.395 15.776 33.520 1.00 27.83 72 ALA A O 1
ATOM 552 N N . ALA A 1 73 ? -1.477 16.085 35.569 1.00 30.53 73 ALA A N 1
ATOM 553 C CA . ALA A 1 73 ? -1.116 17.510 35.674 1.00 30.53 73 ALA A CA 1
ATOM 554 C C . ALA A 1 73 ? -1.661 18.161 36.961 1.00 30.53 73 ALA A C 1
ATOM 556 O O . ALA A 1 73 ? -2.861 18.361 37.115 1.00 30.53 73 ALA A O 1
ATOM 557 N N . SER A 1 74 ? -0.754 18.582 37.845 1.00 32.47 74 SER A N 1
ATOM 558 C CA . SER A 1 74 ? -0.501 19.991 38.213 1.00 32.47 74 SER A CA 1
ATOM 559 C C . SER A 1 74 ? -0.031 20.137 39.664 1.00 32.47 74 SER A C 1
ATOM 561 O O . SER A 1 74 ? -0.521 19.516 40.602 1.00 32.47 74 SER A O 1
ATOM 563 N N . VAL A 1 75 ? 1.005 20.955 39.800 1.00 30.27 75 VAL A N 1
ATOM 564 C CA . VAL A 1 75 ? 1.696 21.349 41.023 1.00 30.27 75 VAL A CA 1
ATOM 565 C C . VAL A 1 75 ? 0.897 22.399 41.794 1.00 30.27 75 VAL A C 1
ATOM 567 O O . VAL A 1 75 ? 0.643 23.475 41.268 1.00 30.27 75 VAL A O 1
ATOM 570 N N . SER A 1 76 ? 0.614 22.127 43.069 1.00 28.62 76 SER A N 1
ATOM 571 C CA . SER A 1 76 ? 0.535 23.140 44.135 1.00 28.62 76 SER A CA 1
ATOM 572 C C . SER A 1 76 ? 0.484 22.449 45.501 1.00 28.62 76 SER A C 1
ATOM 574 O O . SER A 1 76 ? -0.369 21.602 45.750 1.00 28.62 76 SER A O 1
ATOM 576 N N . ALA A 1 77 ? 1.445 22.784 46.362 1.00 33.16 77 ALA A N 1
ATOM 577 C CA . ALA A 1 77 ? 1.597 22.284 47.730 1.00 33.16 77 ALA A CA 1
ATOM 578 C C . ALA A 1 77 ? 0.865 23.225 48.739 1.00 33.16 77 ALA A C 1
ATOM 580 O O . ALA A 1 77 ? 0.299 24.228 48.308 1.00 33.16 77 ALA A O 1
ATOM 581 N N . PRO A 1 78 ? 0.792 22.929 50.055 1.00 40.50 78 PRO A N 1
ATOM 582 C CA . PRO A 1 78 ? -0.478 22.604 50.713 1.00 40.50 78 PRO A CA 1
ATOM 583 C C . PRO A 1 78 ? -0.853 23.553 51.869 1.00 40.50 78 PRO A C 1
ATOM 585 O O . PRO A 1 78 ? 0.024 24.134 52.502 1.00 40.50 78 PRO A O 1
ATOM 588 N N . ALA A 1 79 ? -2.138 23.620 52.242 1.00 26.73 79 ALA A N 1
ATOM 589 C CA . ALA A 1 79 ? -2.539 24.017 53.599 1.00 26.73 79 ALA A CA 1
ATOM 590 C C . ALA A 1 79 ? -3.985 23.613 53.962 1.00 26.73 79 ALA A C 1
ATOM 592 O O . ALA A 1 79 ? -4.932 24.003 53.291 1.00 26.73 79 ALA A O 1
ATOM 593 N N . ALA A 1 80 ? -4.091 22.923 55.105 1.00 28.14 80 ALA A N 1
ATOM 594 C CA . ALA A 1 80 ? -5.204 22.867 56.066 1.00 28.14 80 ALA A CA 1
ATOM 595 C C . ALA A 1 80 ? -6.521 22.115 55.730 1.00 28.14 80 ALA A C 1
ATOM 597 O O . ALA A 1 80 ? -7.306 22.486 54.866 1.00 28.14 80 ALA A O 1
ATOM 598 N N . ALA A 1 81 ? -6.799 21.097 56.556 1.00 28.78 81 ALA A N 1
ATOM 599 C CA . ALA A 1 81 ? -8.122 20.522 56.853 1.00 28.78 81 ALA A CA 1
ATOM 600 C C . ALA A 1 81 ? -8.721 21.212 58.115 1.00 28.78 81 ALA A C 1
ATOM 602 O O . ALA A 1 81 ? -8.017 22.052 58.683 1.00 28.78 81 ALA A O 1
ATOM 603 N N . PRO A 1 82 ? -9.895 20.826 58.685 1.00 41.12 82 PRO A N 1
ATOM 604 C CA . PRO A 1 82 ? -10.960 19.902 58.235 1.00 41.12 82 PRO A CA 1
ATOM 605 C C . PRO A 1 82 ? -12.411 20.462 58.404 1.00 41.12 82 PRO A C 1
ATOM 607 O O . PRO A 1 82 ? -12.597 21.449 59.102 1.00 41.12 82 PRO A O 1
ATOM 610 N N . GLN A 1 83 ? -13.447 19.783 57.861 1.00 27.89 83 GLN A N 1
ATOM 611 C CA . GLN A 1 83 ? -14.700 19.352 58.558 1.00 27.89 83 GLN A CA 1
ATOM 612 C C . GLN A 1 83 ? -15.966 19.170 57.668 1.00 27.89 83 GLN A C 1
ATOM 614 O O . GLN A 1 83 ? -16.374 20.056 56.933 1.00 27.89 83 GLN A O 1
ATOM 619 N N . ALA A 1 84 ? -16.616 18.013 57.889 1.00 25.94 84 ALA A N 1
ATOM 620 C CA . ALA A 1 84 ? -18.057 17.741 58.094 1.00 25.94 84 ALA A CA 1
ATOM 621 C C . ALA A 1 84 ? -19.154 17.870 56.989 1.00 25.94 84 ALA A C 1
ATOM 623 O O . ALA A 1 84 ? -19.657 18.943 56.703 1.00 25.94 84 ALA A O 1
ATOM 624 N N . ARG A 1 85 ? -19.690 16.677 56.644 1.00 26.34 85 ARG A N 1
ATOM 625 C CA . ARG A 1 85 ? -21.111 16.211 56.592 1.00 26.34 85 ARG A CA 1
ATOM 626 C C . ARG A 1 85 ? -22.123 16.684 55.513 1.00 26.34 85 ARG A C 1
ATOM 628 O O . ARG A 1 85 ? -22.333 17.861 55.272 1.00 26.34 85 ARG A O 1
ATOM 635 N N . SER A 1 86 ? -22.931 15.680 55.117 1.00 26.56 86 SER A N 1
ATOM 636 C CA . SER A 1 86 ? -24.254 15.668 54.439 1.00 26.56 86 SER A CA 1
ATOM 637 C C . SER A 1 86 ? -24.215 15.683 52.898 1.00 26.56 86 SER A C 1
ATOM 639 O O . SER A 1 86 ? -23.596 16.547 52.301 1.00 26.56 86 SER A O 1
ATOM 641 N N . ALA A 1 87 ? -24.574 14.587 52.215 1.00 27.14 87 ALA A N 1
ATOM 642 C CA . ALA A 1 87 ? -25.904 14.009 51.935 1.00 27.14 87 ALA A CA 1
ATOM 643 C C . ALA A 1 87 ? -26.609 14.686 50.740 1.00 27.14 87 ALA A C 1
ATOM 645 O O . ALA A 1 87 ? -27.000 15.841 50.836 1.00 27.14 87 ALA A O 1
ATOM 646 N N . GLY A 1 88 ? -26.838 13.928 49.656 1.00 25.72 88 GLY A N 1
ATOM 647 C CA . GLY A 1 88 ? -27.835 14.263 48.629 1.00 25.72 88 GLY A CA 1
ATOM 648 C C . GLY A 1 88 ? -27.386 14.113 47.170 1.00 25.72 88 GLY A C 1
ATOM 649 O O . GLY A 1 88 ? -26.520 14.842 46.710 1.00 25.72 88 GLY A O 1
ATOM 650 N N . ASN A 1 89 ? -28.083 13.231 46.446 1.00 29.27 89 ASN A N 1
ATOM 651 C CA . ASN A 1 89 ? -28.216 13.125 44.985 1.00 29.27 89 ASN A CA 1
ATOM 652 C C . ASN A 1 89 ? -27.030 12.633 44.139 1.00 29.27 89 ASN A C 1
ATOM 654 O O . ASN A 1 89 ? -26.322 13.393 43.484 1.00 29.27 89 ASN A O 1
ATOM 658 N N . ALA A 1 90 ? -26.960 11.305 43.999 1.00 27.53 90 ALA A N 1
ATOM 659 C CA . ALA A 1 90 ? -26.421 10.666 42.806 1.00 27.53 90 ALA A CA 1
ATOM 660 C C . ALA A 1 90 ? -27.430 10.803 41.649 1.00 27.53 90 ALA A C 1
ATOM 662 O O . ALA A 1 90 ? -28.384 10.033 41.544 1.00 27.53 90 ALA A O 1
ATOM 663 N N . ALA A 1 91 ? -27.211 11.792 40.786 1.00 27.62 91 ALA A N 1
ATOM 664 C CA . ALA A 1 91 ? -27.827 11.879 39.470 1.00 27.62 91 ALA A CA 1
ATOM 665 C C . ALA A 1 91 ? -26.715 11.968 38.416 1.00 27.62 91 ALA A C 1
ATOM 667 O O . ALA A 1 91 ? -25.983 12.949 38.361 1.00 27.62 91 ALA A O 1
ATOM 668 N N . GLY A 1 92 ? -26.602 10.905 37.613 1.00 27.45 92 GLY A N 1
ATOM 669 C CA . GLY A 1 92 ? -26.029 10.911 36.265 1.00 27.45 92 GLY A CA 1
ATOM 670 C C . GLY A 1 92 ? -24.567 11.334 36.124 1.00 27.45 92 GLY A C 1
ATOM 671 O O . GLY A 1 92 ? -24.288 12.437 35.668 1.00 27.45 92 GLY A O 1
ATOM 672 N N . ALA A 1 93 ? -23.632 10.415 36.380 1.00 27.33 93 ALA A N 1
ATOM 673 C CA . ALA A 1 93 ? -22.326 10.498 35.731 1.00 27.33 93 ALA A CA 1
ATOM 674 C C . ALA A 1 93 ? -22.510 10.191 34.228 1.00 27.33 93 ALA A C 1
ATOM 676 O O . ALA A 1 93 ? -23.132 9.174 33.898 1.00 27.33 93 ALA A O 1
ATOM 677 N N . PRO A 1 94 ? -22.025 11.050 33.315 1.00 33.19 94 PRO A N 1
ATOM 678 C CA . PRO A 1 94 ? -22.219 10.866 31.887 1.00 33.19 94 PRO A CA 1
ATOM 679 C C . PRO A 1 94 ? -21.469 9.619 31.418 1.00 33.19 94 PRO A C 1
ATOM 681 O O . PRO A 1 94 ? -20.309 9.393 31.767 1.00 33.19 94 PRO A O 1
ATOM 684 N N . ALA A 1 95 ? -22.161 8.801 30.628 1.00 31.56 95 ALA A N 1
ATOM 685 C CA . ALA A 1 95 ? -21.581 7.679 29.915 1.00 31.56 95 ALA A CA 1
ATOM 686 C C . ALA A 1 95 ? -20.352 8.163 29.132 1.00 31.56 95 ALA A C 1
ATOM 688 O O . ALA A 1 95 ? -20.453 9.075 28.311 1.00 31.56 95 ALA A O 1
ATOM 689 N N . LYS A 1 96 ? -19.192 7.554 29.406 1.00 35.53 96 LYS A N 1
ATOM 690 C CA . LYS A 1 96 ? -17.981 7.704 28.597 1.00 35.53 96 LYS A CA 1
ATOM 691 C C . LYS A 1 96 ? -18.382 7.369 27.161 1.00 35.53 96 LYS A C 1
ATOM 693 O O . LYS A 1 96 ? -18.817 6.249 26.897 1.00 35.53 96 LYS A O 1
ATOM 698 N N . ALA A 1 97 ? -18.344 8.384 26.302 1.00 32.84 97 ALA A N 1
ATOM 699 C CA . ALA A 1 97 ? -18.791 8.308 24.926 1.00 32.84 97 ALA A CA 1
ATOM 700 C C . ALA A 1 97 ? -18.161 7.086 24.256 1.00 32.84 97 ALA A C 1
ATOM 702 O O . ALA A 1 97 ? -16.938 6.939 24.238 1.00 32.84 97 ALA A O 1
ATOM 703 N N . ALA A 1 98 ? -19.013 6.204 23.732 1.00 38.12 98 ALA A N 1
ATOM 704 C CA . ALA A 1 98 ? -18.604 5.308 22.668 1.00 38.12 98 ALA A CA 1
ATOM 705 C C . ALA A 1 98 ? -17.934 6.191 21.613 1.00 38.12 98 ALA A C 1
ATOM 707 O O . ALA A 1 98 ? -18.512 7.210 21.233 1.00 38.12 98 ALA A O 1
ATOM 708 N N . ALA A 1 99 ? -16.703 5.866 21.227 1.00 40.19 99 ALA A N 1
ATOM 709 C CA . ALA A 1 99 ? -16.019 6.573 20.160 1.00 40.19 99 ALA A CA 1
ATOM 710 C C . ALA A 1 99 ? -16.846 6.389 18.880 1.00 40.19 99 ALA A C 1
ATOM 712 O O . ALA A 1 99 ? -16.747 5.372 18.197 1.00 40.19 99 ALA A O 1
ATOM 713 N N . GLU A 1 100 ? -17.736 7.340 18.608 1.00 44.62 100 GLU A N 1
ATOM 714 C CA . GLU A 1 100 ? -18.385 7.476 17.318 1.00 44.62 100 GLU A CA 1
ATOM 715 C C . GLU A 1 100 ? -17.280 7.844 16.339 1.00 44.62 100 GLU A C 1
ATOM 717 O O . GLU A 1 100 ? -16.709 8.935 16.401 1.00 44.62 100 GLU A O 1
ATOM 722 N N . LEU A 1 101 ? -16.931 6.900 15.465 1.00 50.91 101 LEU A N 1
ATOM 723 C CA . LEU A 1 101 ? -16.113 7.231 14.313 1.00 50.91 101 LEU A CA 1
ATOM 724 C C . LEU A 1 101 ? -16.788 8.381 13.549 1.00 50.91 101 LEU A C 1
ATOM 726 O O . LEU A 1 101 ? -18.022 8.392 13.437 1.00 50.91 101 LEU A O 1
ATOM 730 N N . PRO A 1 102 ? -16.011 9.316 12.972 1.00 54.84 102 PRO A N 1
ATOM 731 C CA . PRO A 1 102 ? -16.541 10.168 11.919 1.00 54.84 102 PRO A CA 1
ATOM 732 C C . PRO A 1 102 ? -17.247 9.285 10.885 1.00 54.84 102 PRO A C 1
ATOM 734 O O . PRO A 1 102 ? -16.815 8.162 10.620 1.00 54.84 102 PRO A O 1
ATOM 737 N N . SER A 1 103 ? -18.378 9.770 10.364 1.00 57.75 103 SER A N 1
ATOM 738 C CA . SER A 1 103 ? -19.226 9.046 9.411 1.00 57.75 103 SER A CA 1
ATOM 739 C C . SER A 1 103 ? -18.376 8.257 8.413 1.00 57.75 103 SER A C 1
ATOM 741 O O . SER A 1 103 ? -17.470 8.831 7.817 1.00 57.75 103 SER A O 1
ATOM 743 N N . ALA A 1 104 ? -18.678 6.973 8.194 1.00 64.19 104 ALA A N 1
ATOM 744 C CA . ALA A 1 104 ? -17.943 6.112 7.258 1.00 64.19 104 ALA A CA 1
ATOM 745 C C . ALA A 1 104 ? -17.788 6.723 5.843 1.00 64.19 104 ALA A C 1
ATOM 747 O O . ALA A 1 104 ? -16.868 6.394 5.098 1.00 64.19 104 ALA A O 1
ATOM 748 N N . ALA A 1 105 ? -18.668 7.663 5.483 1.00 71.25 105 ALA A N 1
ATOM 749 C CA . ALA A 1 105 ? -18.638 8.397 4.222 1.00 71.25 105 ALA A CA 1
ATOM 750 C C . ALA A 1 105 ? -17.712 9.633 4.216 1.00 71.25 105 ALA A C 1
ATOM 752 O O . ALA A 1 105 ? -17.553 10.275 3.174 1.00 71.25 105 ALA A O 1
ATOM 753 N N . GLN A 1 106 ? -17.126 10.017 5.352 1.00 86.31 106 GLN A N 1
ATOM 754 C CA . GLN A 1 106 ? -16.264 11.187 5.442 1.00 86.31 106 GLN A CA 1
ATOM 755 C C . GLN A 1 106 ? -14.933 10.918 4.740 1.00 86.31 106 GLN A C 1
ATOM 757 O O . GLN A 1 106 ? -14.258 9.915 4.960 1.00 86.31 106 GLN A O 1
ATOM 762 N N . ARG A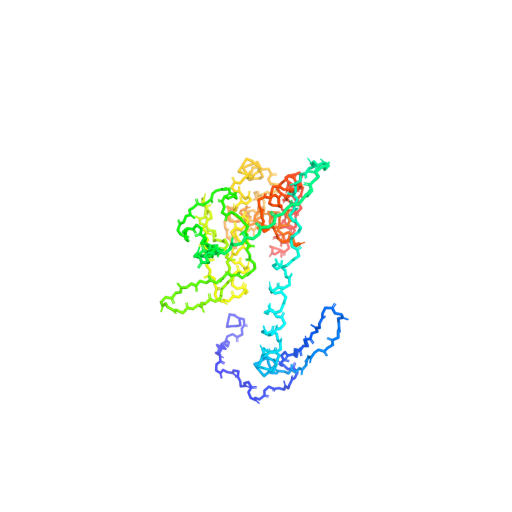 1 107 ? -14.570 11.843 3.851 1.00 93.50 107 ARG A N 1
ATOM 763 C CA . ARG A 1 107 ? -13.368 11.760 3.025 1.00 93.50 107 ARG A CA 1
ATOM 764 C C . ARG A 1 107 ? -12.228 12.495 3.712 1.00 93.50 107 ARG A C 1
ATOM 766 O O . ARG A 1 107 ? -12.345 13.683 4.014 1.00 93.50 107 ARG A O 1
ATOM 773 N N . HIS A 1 108 ? -11.115 11.803 3.909 1.00 92.19 108 HIS A N 1
ATOM 774 C CA . HIS A 1 108 ? -9.929 12.326 4.571 1.00 92.19 108 HIS A CA 1
ATOM 775 C C . HIS A 1 108 ? -8.750 12.363 3.596 1.00 92.19 108 HIS A C 1
ATOM 777 O O . HIS A 1 108 ? -8.460 11.394 2.903 1.00 92.19 108 HIS A O 1
ATOM 783 N N . VAL A 1 109 ? -8.051 13.496 3.537 1.00 94.50 109 VAL A N 1
ATOM 784 C CA . VAL A 1 109 ? -6.798 13.646 2.764 1.00 94.50 109 VAL A CA 1
ATOM 785 C C . VAL A 1 109 ? -5.562 13.729 3.660 1.00 94.50 109 VAL A C 1
ATOM 787 O O . VAL A 1 109 ? -4.432 13.676 3.181 1.00 94.50 109 VAL A O 1
ATOM 790 N N . ALA A 1 110 ? -5.788 13.855 4.965 1.00 92.00 110 ALA A N 1
ATOM 791 C CA . ALA A 1 110 ? -4.804 13.884 6.033 1.00 92.00 110 ALA A CA 1
ATOM 792 C C . ALA A 1 110 ? -5.365 13.107 7.231 1.00 92.00 110 ALA A C 1
ATOM 794 O O . ALA A 1 110 ? -6.562 12.816 7.281 1.00 92.00 110 ALA A O 1
ATOM 795 N N . TRP A 1 111 ? -4.509 12.783 8.196 1.00 92.44 111 TRP A N 1
ATOM 796 C CA . TRP A 1 111 ? -4.929 12.107 9.418 1.00 92.44 111 TRP A CA 1
ATOM 797 C C . TRP A 1 111 ? -5.771 13.049 10.296 1.00 92.44 111 TRP A C 1
ATOM 799 O O . TRP A 1 111 ? -5.227 13.866 11.033 1.00 92.44 111 TRP A O 1
ATOM 809 N N . THR A 1 112 ? -7.102 12.975 10.191 1.00 88.19 112 THR A N 1
ATOM 810 C CA . THR A 1 112 ? -8.038 13.877 10.902 1.00 88.19 112 THR A CA 1
ATOM 811 C C . THR A 1 112 ? -9.193 13.148 11.595 1.00 88.19 112 THR A C 1
ATOM 813 O O . THR A 1 112 ? -10.182 13.769 11.969 1.00 88.19 112 THR A O 1
ATOM 816 N N . PHE A 1 113 ? -9.067 11.834 11.775 1.00 86.25 113 PHE A N 1
ATOM 817 C CA . PHE A 1 113 ? -10.112 10.950 12.305 1.00 86.25 113 PHE A CA 1
ATOM 818 C C . PHE A 1 113 ? -9.796 10.370 13.697 1.00 86.25 113 PHE A C 1
ATOM 820 O O . PHE A 1 113 ? -10.504 9.489 14.170 1.00 86.25 113 PHE A O 1
ATOM 827 N N . GLY A 1 114 ? -8.763 10.882 14.374 1.00 86.56 114 GLY A N 1
ATOM 828 C CA . GLY A 1 114 ? -8.368 10.425 15.711 1.00 86.56 114 GLY A CA 1
ATOM 829 C C . GLY A 1 114 ? -7.538 9.141 15.690 1.00 86.56 114 GLY A C 1
ATOM 830 O O . GLY A 1 114 ? -6.879 8.844 14.695 1.00 86.56 114 GLY A O 1
ATOM 831 N N . GLU A 1 115 ? -7.517 8.414 16.803 1.00 86.81 115 GLU A N 1
ATOM 832 C CA . GLU A 1 115 ? -6.809 7.134 16.907 1.00 86.81 115 GLU A CA 1
ATOM 833 C C . GLU A 1 115 ? -7.635 5.997 16.295 1.00 86.81 115 GLU A C 1
ATOM 835 O O . GLU A 1 115 ? -8.859 5.961 16.425 1.00 86.81 115 GLU A O 1
ATOM 840 N N . LEU A 1 116 ? -6.957 5.059 15.638 1.00 84.56 116 LEU A N 1
ATOM 841 C CA . LEU A 1 116 ? -7.551 3.849 15.082 1.00 84.56 116 LEU A CA 1
ATOM 842 C C . LEU A 1 116 ? -7.376 2.692 16.073 1.00 84.56 116 LEU A C 1
ATOM 844 O O . LEU A 1 116 ? -6.268 2.162 16.186 1.00 84.56 116 LEU A O 1
ATOM 848 N N . PRO A 1 117 ? -8.436 2.286 16.796 1.00 79.88 117 PRO A N 1
ATOM 849 C CA . PRO A 1 117 ? -8.366 1.125 17.670 1.00 79.88 117 PRO A CA 1
ATOM 850 C C . PRO A 1 117 ? -8.309 -0.170 16.849 1.00 79.88 117 PRO A C 1
ATOM 852 O O . PRO A 1 117 ? -8.832 -0.237 15.741 1.00 79.88 117 PRO A O 1
ATOM 855 N N . GLU A 1 118 ? -7.732 -1.229 17.418 1.00 78.88 118 GLU A N 1
ATOM 856 C CA . GLU A 1 118 ? -7.682 -2.550 16.770 1.00 78.88 118 GLU A CA 1
ATOM 857 C C . GLU A 1 118 ? -9.076 -3.175 16.590 1.00 78.88 118 GLU A C 1
ATOM 859 O O . GLU A 1 118 ? -9.316 -3.901 15.629 1.00 78.88 118 GLU A O 1
ATOM 864 N N . LEU A 1 119 ? -10.005 -2.881 17.506 1.00 79.81 119 LEU A N 1
ATOM 865 C CA . LEU A 1 119 ? -11.394 -3.323 17.454 1.00 79.81 119 LEU A CA 1
ATOM 866 C C . LEU A 1 119 ? -12.328 -2.155 17.767 1.00 79.81 119 LEU A C 1
ATOM 868 O O . LEU A 1 119 ? -12.067 -1.358 18.670 1.00 79.81 119 LEU A O 1
ATOM 872 N N . LEU A 1 120 ? -13.447 -2.093 17.053 1.00 78.44 120 LEU A N 1
ATOM 873 C CA . LEU A 1 120 ? -14.494 -1.102 17.246 1.00 78.44 120 LEU A CA 1
ATOM 874 C C . LEU A 1 120 ? -15.843 -1.788 17.480 1.00 78.44 120 LEU A C 1
ATOM 876 O O . LEU A 1 120 ? -16.264 -2.639 16.697 1.00 78.44 120 LEU A O 1
ATOM 880 N N . GLU A 1 121 ? -16.544 -1.390 18.540 1.00 76.00 121 GLU A N 1
ATOM 881 C CA . GLU A 1 121 ? -17.914 -1.832 18.800 1.00 76.00 121 GLU A CA 1
ATOM 882 C C . GLU A 1 121 ? -18.914 -0.940 18.050 1.00 76.00 121 GLU A C 1
ATOM 884 O O . GLU A 1 121 ? -19.078 0.238 18.368 1.00 76.00 121 GLU A O 1
ATOM 889 N N . ILE A 1 122 ? -19.623 -1.501 17.071 1.00 70.75 122 ILE A N 1
ATOM 890 C CA . ILE A 1 122 ? -20.713 -0.832 16.358 1.00 70.75 122 ILE A CA 1
ATOM 891 C C . ILE A 1 122 ? -22.051 -1.348 16.877 1.00 70.75 122 ILE A C 1
ATOM 893 O O . ILE A 1 122 ? -22.273 -2.550 17.012 1.00 70.75 122 ILE A O 1
ATOM 897 N N . ARG A 1 123 ? -23.004 -0.442 17.103 1.00 65.06 123 ARG A N 1
ATOM 898 C CA . ARG A 1 123 ? -24.408 -0.801 17.343 1.00 65.06 123 ARG A CA 1
ATOM 899 C C . ARG A 1 123 ? -25.173 -0.781 16.026 1.00 65.06 123 ARG A C 1
ATOM 901 O O . ARG A 1 123 ? -25.593 0.279 15.571 1.00 65.06 123 ARG A O 1
ATOM 908 N N . GLN A 1 124 ? -25.377 -1.945 15.419 1.00 59.16 124 GLN A N 1
ATOM 909 C CA . GLN A 1 124 ? -26.141 -2.080 14.178 1.00 59.16 124 GLN A CA 1
ATOM 910 C C . GLN A 1 124 ? -27.460 -2.811 14.464 1.00 59.16 124 GLN A C 1
ATOM 912 O O . GLN A 1 124 ? -27.462 -3.903 15.024 1.00 59.16 124 GLN A O 1
ATOM 917 N N . LYS A 1 125 ? -28.603 -2.205 14.108 1.00 60.00 125 LYS A N 1
ATOM 918 C CA . LYS A 1 125 ? -29.953 -2.800 14.261 1.0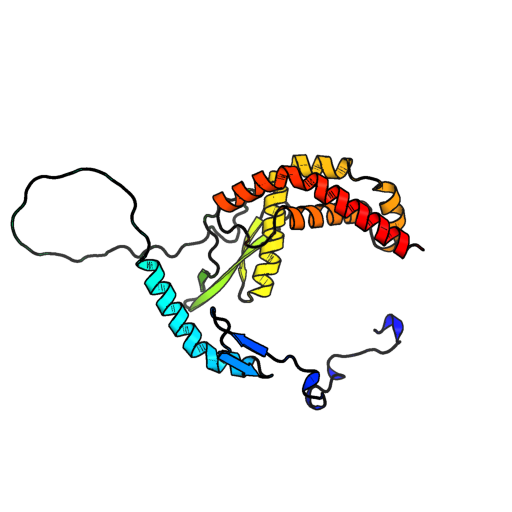0 60.00 125 LYS A CA 1
ATOM 919 C C . LYS A 1 125 ? -30.275 -3.337 15.674 1.00 60.00 125 LYS A C 1
ATOM 921 O O . LYS A 1 125 ? -30.979 -4.329 15.817 1.00 60.00 125 LYS A O 1
ATOM 926 N N . GLY A 1 126 ? -29.767 -2.683 16.721 1.00 67.94 126 GLY A N 1
ATOM 927 C CA . GLY A 1 126 ? -29.990 -3.086 18.118 1.00 67.94 126 GLY A CA 1
ATOM 928 C C . GLY A 1 126 ? -29.050 -4.182 18.638 1.00 67.94 126 GLY A C 1
ATOM 929 O O . GLY A 1 126 ? -29.148 -4.544 19.807 1.00 67.94 126 GLY A O 1
ATOM 930 N N . GLN A 1 127 ? -28.114 -4.670 17.819 1.00 58.22 127 GLN A N 1
ATOM 931 C CA . GLN A 1 127 ? -27.080 -5.625 18.213 1.00 58.22 127 GLN A CA 1
ATOM 932 C C . GLN A 1 127 ? -25.711 -4.931 18.278 1.00 58.22 127 GLN A C 1
ATOM 934 O O . GLN A 1 127 ? -25.380 -4.109 17.422 1.00 58.22 127 GLN A O 1
ATOM 939 N N . VAL A 1 128 ? -24.924 -5.241 19.312 1.00 73.75 128 VAL A N 1
ATOM 940 C CA . VAL A 1 128 ? -23.525 -4.800 19.425 1.00 73.75 128 VAL A CA 1
ATOM 941 C C . VAL A 1 128 ? -22.669 -5.779 18.625 1.00 73.75 128 VAL A C 1
ATOM 943 O O . VAL A 1 128 ? -22.597 -6.958 18.973 1.00 73.75 128 VAL A O 1
ATOM 946 N N . LEU A 1 129 ? -22.069 -5.304 17.537 1.00 72.56 129 LEU A N 1
ATOM 947 C CA . LEU A 1 129 ? -21.142 -6.056 16.699 1.00 72.56 129 LEU A CA 1
ATOM 948 C C . LEU A 1 129 ? -19.746 -5.450 16.844 1.00 72.56 129 LEU A C 1
ATOM 950 O O . LEU A 1 129 ? -19.580 -4.243 16.712 1.00 72.56 129 LEU A O 1
ATOM 954 N N . VAL A 1 130 ? -18.749 -6.288 17.108 1.00 80.44 130 VAL A N 1
ATOM 955 C CA . VAL A 1 130 ? -17.342 -5.874 17.130 1.00 80.44 130 VAL A CA 1
ATOM 956 C C . VAL A 1 130 ? -16.759 -6.088 15.739 1.00 80.44 130 VAL A C 1
ATOM 958 O O . VAL A 1 130 ? -16.929 -7.171 15.179 1.00 80.44 130 VAL A O 1
ATOM 961 N N . GLY A 1 131 ? -16.086 -5.082 15.190 1.00 87.94 131 GLY A N 1
ATOM 962 C CA . GLY A 1 131 ? -15.419 -5.172 13.895 1.00 87.94 131 GLY A CA 1
ATOM 963 C C . GLY A 1 131 ? -14.062 -4.475 13.875 1.00 87.94 131 GLY A C 1
ATOM 964 O O . GLY A 1 131 ? -13.674 -3.796 14.824 1.00 87.94 131 GLY A O 1
ATOM 965 N N . PHE A 1 132 ? -13.343 -4.656 12.777 1.00 88.44 132 PHE A N 1
ATOM 966 C CA . PHE A 1 132 ? -11.998 -4.149 12.543 1.00 88.44 132 PHE A CA 1
ATOM 967 C C . PHE A 1 132 ? -12.078 -2.908 11.646 1.00 88.44 132 PHE A C 1
ATOM 969 O O . PHE A 1 132 ? -12.486 -3.028 10.483 1.00 88.44 132 PHE A O 1
ATOM 976 N N . PRO A 1 133 ? -11.755 -1.706 12.155 1.00 90.50 133 PRO A N 1
ATOM 977 C CA . PRO A 1 133 ? -11.764 -0.505 11.335 1.00 90.50 133 PRO A CA 1
ATOM 978 C C . PRO A 1 133 ? -10.612 -0.537 10.329 1.00 90.50 133 PRO A C 1
ATOM 980 O O . PRO A 1 133 ? -9.490 -0.930 10.642 1.00 90.50 133 PRO A O 1
ATOM 983 N N . ALA A 1 134 ? -10.884 -0.083 9.113 1.00 93.06 134 ALA A N 1
ATOM 984 C CA . ALA A 1 134 ? -9.910 -0.005 8.043 1.00 93.06 134 ALA A CA 1
ATOM 985 C C . ALA A 1 134 ? -10.048 1.309 7.275 1.00 93.06 134 ALA A C 1
ATOM 987 O O . ALA A 1 134 ? -11.131 1.878 7.132 1.00 93.06 134 ALA A O 1
ATOM 988 N N . LEU A 1 135 ? -8.914 1.768 6.749 1.00 94.12 135 LEU A N 1
ATOM 989 C CA . LEU A 1 135 ? -8.877 2.881 5.810 1.00 94.12 135 LEU A CA 1
ATOM 990 C C . LEU A 1 135 ? -9.077 2.321 4.412 1.00 94.12 135 LEU A C 1
ATOM 992 O O . LEU A 1 135 ? -8.368 1.399 4.018 1.00 94.12 135 LEU A O 1
ATOM 996 N N . ILE A 1 136 ? -10.012 2.885 3.662 1.00 95.19 136 ILE A N 1
ATOM 997 C CA . ILE A 1 136 ? -10.308 2.475 2.294 1.00 95.19 136 ILE A CA 1
ATOM 998 C C . ILE A 1 136 ? -9.699 3.477 1.330 1.00 95.19 136 ILE A C 1
ATOM 1000 O O . ILE A 1 136 ? -9.863 4.686 1.483 1.00 95.19 136 ILE A O 1
ATOM 1004 N N . ASP A 1 137 ? -8.978 2.963 0.334 1.00 95.44 137 ASP A N 1
ATOM 1005 C CA . ASP A 1 137 ? -8.447 3.772 -0.756 1.00 95.44 137 ASP A CA 1
ATOM 1006 C C . ASP A 1 137 ? -9.591 4.240 -1.673 1.00 95.44 137 ASP A C 1
ATOM 1008 O O . ASP A 1 137 ? -10.188 3.439 -2.392 1.00 95.44 137 ASP A O 1
ATOM 1012 N N . GLY A 1 138 ? -9.882 5.542 -1.647 1.00 91.50 138 GLY A N 1
ATOM 1013 C CA . GLY A 1 138 ? -10.832 6.208 -2.538 1.00 91.50 138 GLY A CA 1
ATOM 1014 C C . GLY A 1 138 ? -10.175 6.960 -3.702 1.00 91.50 138 GLY A C 1
ATOM 1015 O O . GLY A 1 138 ? -10.856 7.730 -4.373 1.00 91.50 138 GLY A O 1
ATOM 1016 N N . GLY A 1 139 ? -8.868 6.793 -3.930 1.00 90.31 139 GLY A N 1
ATOM 1017 C CA . GLY A 1 139 ? -8.102 7.405 -5.022 1.00 90.31 139 GLY A CA 1
ATOM 1018 C C . GLY A 1 139 ? -7.555 8.800 -4.706 1.00 90.31 139 GLY A C 1
ATOM 1019 O O . GLY A 1 139 ? -6.340 9.013 -4.691 1.00 90.31 139 GLY A O 1
ATOM 1020 N N . ASP A 1 140 ? -8.431 9.765 -4.445 1.00 92.69 140 ASP A N 1
ATOM 1021 C CA . ASP A 1 140 ? -8.087 11.158 -4.102 1.00 92.69 140 ASP A CA 1
ATOM 1022 C C . ASP A 1 140 ? -8.275 11.481 -2.608 1.00 92.69 140 ASP A C 1
ATOM 1024 O O . ASP A 1 140 ? -7.819 12.525 -2.135 1.00 92.69 140 ASP A O 1
ATOM 1028 N N . ALA A 1 141 ? -8.894 10.564 -1.863 1.00 94.06 141 ALA A N 1
ATOM 1029 C CA . ALA A 1 141 ? -9.056 10.594 -0.414 1.00 94.06 141 ALA A CA 1
ATOM 1030 C C . ALA A 1 141 ? -9.098 9.163 0.142 1.00 94.06 141 ALA A C 1
ATOM 1032 O O . ALA A 1 141 ? -9.176 8.194 -0.616 1.00 94.06 141 ALA A O 1
ATOM 1033 N N . VAL A 1 142 ? -9.082 9.039 1.465 1.00 95.44 142 VAL A N 1
ATOM 1034 C CA . VAL A 1 142 ? -9.399 7.795 2.169 1.00 95.44 142 VAL A CA 1
ATOM 1035 C C . VAL A 1 142 ? -10.712 7.938 2.924 1.00 95.44 142 VAL A C 1
ATOM 1037 O O . VAL A 1 142 ? -11.034 9.023 3.415 1.00 95.44 142 VAL A O 1
ATOM 1040 N N . THR A 1 143 ? -11.468 6.853 3.008 1.00 93.56 143 THR A N 1
ATOM 1041 C CA . THR A 1 143 ? -12.665 6.744 3.853 1.00 93.56 143 THR A CA 1
ATOM 1042 C C . THR A 1 143 ? -12.438 5.693 4.932 1.00 93.56 143 THR A C 1
ATOM 1044 O O . THR A 1 143 ? -11.435 4.975 4.907 1.00 93.56 143 THR A O 1
ATOM 1047 N N . MET A 1 144 ? -13.339 5.624 5.906 1.00 90.12 144 MET A N 1
ATOM 1048 C CA . MET A 1 144 ? -13.257 4.659 6.996 1.00 90.12 144 MET A CA 1
ATOM 1049 C C . MET A 1 144 ? -14.418 3.686 6.922 1.00 90.12 144 MET A C 1
ATOM 1051 O O . MET A 1 144 ? -15.573 4.094 6.900 1.00 90.12 144 MET A O 1
ATOM 1055 N N . GLU A 1 145 ? -14.112 2.398 6.932 1.00 89.81 145 GLU A N 1
ATOM 1056 C CA . GLU A 1 145 ? -15.115 1.339 6.967 1.00 89.81 145 GLU A CA 1
ATOM 1057 C C . GLU A 1 145 ? -14.733 0.305 8.019 1.00 89.81 145 GLU A C 1
ATOM 1059 O O . GLU A 1 145 ? -13.570 0.195 8.406 1.00 89.81 145 GLU A O 1
ATOM 1064 N N . VAL A 1 146 ? -15.716 -0.442 8.511 1.00 89.56 146 VAL A N 1
ATOM 1065 C CA . VAL A 1 146 ? -15.497 -1.475 9.523 1.00 89.56 146 VAL A CA 1
ATOM 1066 C C . VAL A 1 146 ? -15.865 -2.824 8.937 1.00 89.56 146 VAL A C 1
ATOM 1068 O O . VAL A 1 146 ? -16.941 -2.983 8.362 1.00 89.56 146 VAL A O 1
ATOM 1071 N N . PHE A 1 147 ? -14.960 -3.780 9.101 1.00 87.75 147 PHE A N 1
ATOM 1072 C CA . PHE A 1 147 ? -15.059 -5.128 8.558 1.00 87.75 147 PHE A CA 1
ATOM 1073 C C . PHE A 1 147 ? -15.255 -6.140 9.684 1.00 87.75 147 PHE A C 1
ATOM 1075 O O . PHE A 1 147 ? -14.851 -5.919 10.824 1.00 87.75 147 PHE A O 1
ATOM 1082 N N . ASP A 1 148 ? -15.870 -7.265 9.362 1.00 87.75 148 ASP A N 1
ATOM 1083 C CA . ASP A 1 148 ? -16.006 -8.429 10.235 1.00 87.75 148 ASP A CA 1
ATOM 1084 C C . ASP A 1 148 ? -14.767 -9.338 10.184 1.00 87.75 148 ASP A C 1
ATOM 1086 O O . ASP A 1 148 ? -14.367 -9.905 11.203 1.00 87.75 148 ASP A O 1
ATOM 1090 N N . GLU A 1 149 ? -14.129 -9.447 9.016 1.00 89.06 149 GLU A N 1
ATOM 1091 C CA . GLU A 1 149 ? -12.916 -10.239 8.814 1.00 89.06 149 GLU A CA 1
ATOM 1092 C C . GLU A 1 149 ? -11.626 -9.421 9.038 1.00 89.06 149 GLU A C 1
ATOM 1094 O O . GLU A 1 149 ? -11.382 -8.446 8.317 1.00 89.06 149 GLU A O 1
ATOM 1099 N N . PRO A 1 150 ? -10.741 -9.834 9.970 1.00 87.38 150 PRO A N 1
ATOM 1100 C CA . PRO A 1 150 ? -9.521 -9.088 10.288 1.00 87.38 150 PRO A CA 1
ATOM 1101 C C . PRO A 1 150 ? -8.525 -9.042 9.125 1.00 87.38 150 PRO A C 1
ATOM 1103 O O . PRO A 1 150 ? -7.898 -8.011 8.900 1.00 87.38 150 PRO A O 1
ATOM 1106 N N . ASP A 1 151 ? -8.399 -10.124 8.352 1.00 90.62 151 ASP A N 1
ATOM 1107 C CA . ASP A 1 151 ? -7.450 -10.191 7.234 1.00 90.62 151 ASP A CA 1
ATOM 1108 C C . ASP A 1 151 ? -7.862 -9.251 6.090 1.00 90.62 151 ASP A C 1
ATOM 1110 O O . ASP A 1 151 ? -7.026 -8.559 5.500 1.00 90.62 151 ASP A O 1
ATOM 1114 N N . VAL A 1 152 ? -9.168 -9.173 5.808 1.00 92.44 152 VAL A N 1
ATOM 1115 C CA . VAL A 1 152 ? -9.725 -8.238 4.821 1.00 92.44 152 VAL A CA 1
ATOM 1116 C C . VAL A 1 152 ? -9.542 -6.803 5.302 1.00 92.44 152 VAL A C 1
ATOM 1118 O O . VAL A 1 152 ? -9.073 -5.961 4.530 1.00 92.44 152 VAL A O 1
ATOM 1121 N N . ALA A 1 153 ? -9.843 -6.534 6.577 1.00 91.62 153 ALA A N 1
ATOM 1122 C CA . ALA A 1 153 ? -9.641 -5.226 7.189 1.00 91.62 153 ALA A CA 1
ATOM 1123 C C . ALA A 1 153 ? -8.179 -4.783 7.084 1.00 91.62 153 ALA A C 1
ATOM 1125 O O . ALA A 1 153 ? -7.909 -3.686 6.604 1.00 91.62 153 ALA A O 1
ATOM 1126 N N . ALA A 1 154 ? -7.231 -5.648 7.452 1.00 91.56 154 ALA A N 1
ATOM 1127 C CA . ALA A 1 154 ? -5.802 -5.354 7.418 1.00 91.56 154 ALA A CA 1
ATOM 1128 C C . ALA A 1 154 ? -5.306 -5.070 5.992 1.00 91.56 154 ALA A C 1
ATOM 1130 O O . ALA A 1 154 ? -4.598 -4.085 5.766 1.00 91.56 154 ALA A O 1
ATOM 1131 N N . ALA A 1 155 ? -5.717 -5.878 5.008 1.00 93.50 155 ALA A N 1
ATOM 1132 C CA . ALA A 1 155 ? -5.346 -5.666 3.610 1.00 93.50 155 ALA A CA 1
ATOM 1133 C C . ALA A 1 155 ? -5.889 -4.334 3.068 1.00 93.50 155 ALA A C 1
ATOM 1135 O O . ALA A 1 155 ? -5.154 -3.561 2.444 1.00 93.50 155 ALA A O 1
ATOM 1136 N N . LYS A 1 156 ? -7.165 -4.034 3.343 1.00 95.25 156 LYS A N 1
ATOM 1137 C CA . LYS A 1 156 ? -7.795 -2.767 2.953 1.00 95.25 156 LYS A CA 1
ATOM 1138 C C . LYS A 1 156 ? -7.138 -1.587 3.659 1.00 95.25 156 LYS A C 1
ATOM 1140 O O . LYS A 1 156 ? -6.724 -0.646 2.988 1.00 95.25 156 LYS A O 1
ATOM 1145 N N . HIS A 1 157 ? -6.946 -1.688 4.971 1.00 95.06 157 HIS A N 1
ATOM 1146 C CA . HIS A 1 157 ? -6.316 -0.669 5.799 1.00 95.06 157 HIS A CA 1
ATOM 1147 C C . HIS A 1 157 ? -4.903 -0.336 5.321 1.00 95.06 157 HIS A C 1
ATOM 1149 O O . HIS A 1 157 ? -4.558 0.840 5.213 1.00 95.06 157 HIS A O 1
ATOM 1155 N N . ARG A 1 158 ? -4.107 -1.345 4.948 1.00 95.69 158 ARG A N 1
ATOM 1156 C CA . ARG A 1 158 ? -2.771 -1.145 4.376 1.00 95.69 158 ARG A CA 1
ATOM 1157 C C . ARG A 1 158 ? -2.827 -0.351 3.068 1.00 95.69 158 ARG A C 1
ATOM 1159 O O . ARG A 1 158 ? -2.052 0.592 2.899 1.00 95.69 158 ARG A O 1
ATOM 1166 N N . ALA A 1 159 ? -3.767 -0.672 2.177 1.00 95.81 159 ALA A N 1
ATOM 1167 C CA . ALA A 1 159 ? -3.978 0.086 0.943 1.00 95.81 159 ALA A CA 1
ATOM 1168 C C . ALA A 1 159 ? -4.443 1.532 1.217 1.00 95.81 159 ALA A C 1
ATOM 1170 O O . ALA A 1 159 ? -3.928 2.473 0.609 1.00 95.81 159 ALA A O 1
ATOM 1171 N N . GLY A 1 160 ? -5.351 1.733 2.176 1.00 95.94 160 GLY A N 1
ATOM 1172 C CA . GLY A 1 160 ? -5.783 3.063 2.606 1.00 95.94 160 GLY A CA 1
ATOM 1173 C C . GLY A 1 160 ? -4.651 3.887 3.226 1.00 95.94 160 GLY A C 1
ATOM 1174 O O . GLY A 1 160 ? -4.466 5.047 2.868 1.00 95.94 160 GLY A O 1
ATOM 1175 N N . LEU A 1 161 ? -3.819 3.298 4.088 1.00 96.06 161 LEU A N 1
ATOM 1176 C CA . LEU A 1 161 ? -2.639 3.973 4.640 1.00 96.06 161 LEU A CA 1
ATOM 1177 C C . LEU A 1 161 ? -1.662 4.390 3.542 1.00 96.06 161 LEU A C 1
ATOM 1179 O O . LEU A 1 161 ? -1.194 5.530 3.537 1.00 96.06 161 LEU A O 1
ATOM 1183 N N . ARG A 1 162 ? -1.385 3.498 2.584 1.00 96.50 162 ARG A N 1
ATOM 1184 C CA . ARG A 1 162 ? -0.558 3.806 1.409 1.00 96.50 162 ARG A CA 1
ATOM 1185 C C . ARG A 1 162 ? -1.092 5.024 0.661 1.00 96.50 162 ARG A C 1
ATOM 1187 O O . ARG A 1 162 ? -0.321 5.932 0.348 1.00 96.50 162 ARG A O 1
ATOM 1194 N N . ARG A 1 163 ? -2.409 5.075 0.427 1.00 96.44 163 ARG A N 1
ATOM 1195 C CA . ARG A 1 163 ? -3.070 6.230 -0.188 1.00 96.44 163 ARG A CA 1
ATOM 1196 C C . ARG A 1 163 ? -2.882 7.490 0.645 1.00 96.44 163 ARG A C 1
ATOM 1198 O O . ARG A 1 163 ? -2.517 8.524 0.093 1.00 96.44 163 ARG A O 1
ATOM 1205 N N . LEU A 1 164 ? -3.096 7.418 1.954 1.00 96.25 164 LEU A N 1
ATOM 1206 C CA . LEU A 1 164 ? -2.956 8.572 2.837 1.00 96.25 164 LEU A CA 1
ATOM 1207 C C . LEU A 1 164 ? -1.526 9.135 2.809 1.00 96.25 164 LEU A C 1
ATOM 1209 O O . LEU A 1 164 ? -1.354 10.347 2.687 1.00 96.25 164 LEU A O 1
ATOM 1213 N N . PHE A 1 165 ? -0.501 8.275 2.818 1.00 96.75 165 PHE A N 1
ATOM 1214 C CA . PHE A 1 165 ? 0.890 8.695 2.605 1.00 96.75 165 PHE A CA 1
ATOM 1215 C C . PHE A 1 165 ? 1.100 9.318 1.221 1.00 96.75 165 PHE A C 1
ATOM 1217 O O . PHE A 1 165 ? 1.711 10.383 1.118 1.00 96.75 165 PHE A O 1
ATOM 1224 N N . ALA A 1 166 ? 0.558 8.711 0.163 1.00 96.00 166 ALA A N 1
ATOM 1225 C CA . ALA A 1 166 ? 0.677 9.239 -1.193 1.00 96.00 166 ALA A CA 1
ATOM 1226 C C . ALA A 1 166 ? 0.080 10.651 -1.329 1.00 96.00 166 ALA A C 1
ATOM 1228 O O . ALA A 1 166 ? 0.677 11.527 -1.958 1.00 96.00 166 ALA A O 1
ATOM 1229 N N . LEU A 1 167 ? -1.057 10.910 -0.676 1.00 96.06 167 LEU A N 1
ATOM 1230 C CA . LEU A 1 167 ? -1.701 12.227 -0.670 1.00 96.06 167 LEU A CA 1
ATOM 1231 C C . LEU A 1 167 ? -0.847 13.303 0.017 1.00 96.06 167 LEU A C 1
ATOM 1233 O O . LEU A 1 167 ? -0.923 14.462 -0.389 1.00 96.06 167 LEU A O 1
ATOM 1237 N N . GLN A 1 168 ? -0.017 12.927 0.994 1.00 95.69 168 GLN A N 1
ATOM 1238 C CA . GLN A 1 168 ? 0.920 13.823 1.690 1.00 95.69 168 GLN A CA 1
ATOM 1239 C C . GLN A 1 168 ? 2.255 14.005 0.946 1.00 95.69 168 GLN A C 1
ATOM 1241 O O . GLN A 1 168 ? 3.030 14.906 1.263 1.00 95.69 168 GLN A O 1
ATOM 1246 N N . LEU A 1 169 ? 2.539 13.157 -0.047 1.00 95.31 169 LEU A N 1
ATOM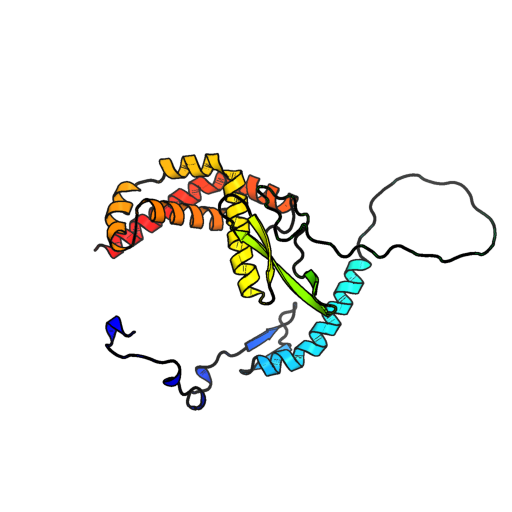 1247 C CA . LEU A 1 169 ? 3.817 13.092 -0.764 1.00 95.31 169 LEU A CA 1
ATOM 1248 C C . LEU A 1 169 ? 3.672 13.382 -2.263 1.00 95.31 169 LEU A C 1
ATOM 1250 O O . LEU A 1 169 ? 4.523 12.977 -3.052 1.00 95.31 169 LEU A O 1
ATOM 1254 N N . ARG A 1 170 ? 2.619 14.105 -2.667 1.00 94.62 170 ARG A N 1
ATOM 1255 C CA . ARG A 1 170 ? 2.290 14.372 -4.081 1.00 94.62 170 ARG A CA 1
ATOM 1256 C C . ARG A 1 170 ? 3.482 14.879 -4.895 1.00 94.62 170 ARG A C 1
ATOM 1258 O O . ARG A 1 170 ? 3.703 14.394 -5.998 1.00 94.62 170 ARG A O 1
ATOM 1265 N N . ASP A 1 171 ? 4.261 15.819 -4.363 1.00 95.25 171 ASP A N 1
ATOM 1266 C CA . ASP A 1 171 ? 5.398 16.392 -5.095 1.00 95.25 171 ASP A CA 1
ATOM 1267 C C . ASP A 1 171 ? 6.579 15.421 -5.194 1.00 95.25 171 ASP A C 1
ATOM 1269 O O . ASP A 1 171 ? 7.210 15.327 -6.246 1.00 95.25 171 ASP A O 1
ATOM 1273 N N . ALA A 1 172 ? 6.831 14.638 -4.141 1.00 94.44 172 ALA A N 1
ATOM 1274 C CA . ALA A 1 172 ? 7.842 13.584 -4.168 1.00 94.44 172 ALA A CA 1
ATOM 1275 C C . ALA A 1 172 ? 7.466 12.488 -5.176 1.00 94.44 172 ALA A C 1
ATOM 1277 O O . ALA A 1 172 ? 8.306 12.069 -5.965 1.00 94.44 172 ALA A O 1
ATOM 1278 N N . ILE A 1 173 ? 6.196 12.078 -5.216 1.00 95.50 173 ILE A N 1
ATOM 1279 C CA . ILE A 1 173 ? 5.693 11.098 -6.187 1.00 95.50 173 ILE A CA 1
ATOM 1280 C C . ILE A 1 173 ? 5.818 11.635 -7.613 1.00 95.50 173 ILE A C 1
ATOM 1282 O O . ILE A 1 173 ? 6.417 10.968 -8.451 1.00 95.50 173 ILE A O 1
ATOM 1286 N N . LYS A 1 174 ? 5.367 12.867 -7.881 1.00 96.12 174 LYS A N 1
ATOM 1287 C CA . LYS A 1 174 ? 5.535 13.513 -9.198 1.00 96.12 174 LYS A CA 1
ATOM 1288 C C . LYS A 1 174 ? 6.998 13.601 -9.628 1.00 96.12 174 LYS A C 1
ATOM 1290 O O . LYS A 1 174 ? 7.302 13.501 -10.816 1.00 96.12 174 LYS A O 1
ATOM 1295 N N . TYR A 1 175 ? 7.909 13.834 -8.683 1.00 95.25 175 TYR A N 1
ATOM 1296 C CA . TYR A 1 175 ? 9.341 13.804 -8.956 1.00 95.25 175 TYR A CA 1
ATOM 1297 C C . TYR A 1 175 ? 9.791 12.392 -9.349 1.00 95.25 175 TYR A C 1
ATOM 1299 O O . TYR A 1 175 ? 10.456 12.239 -10.372 1.00 95.25 175 TYR A O 1
ATOM 1307 N N . LEU A 1 176 ? 9.395 11.355 -8.608 1.00 94.88 176 LEU A N 1
ATOM 1308 C CA . LEU A 1 176 ? 9.746 9.966 -8.926 1.00 94.88 176 LEU A CA 1
ATOM 1309 C C . LEU A 1 176 ? 9.194 9.527 -10.277 1.00 94.88 176 LEU A C 1
ATOM 1311 O O . LEU A 1 176 ? 9.942 8.989 -11.084 1.00 94.88 176 LEU A O 1
ATOM 1315 N N . GLU A 1 177 ? 7.940 9.849 -10.584 1.00 94.31 177 GLU A N 1
ATOM 1316 C CA . GLU A 1 177 ? 7.320 9.544 -11.878 1.00 94.31 177 GLU A CA 1
ATOM 1317 C C . GLU A 1 177 ? 8.139 10.044 -13.075 1.00 94.31 177 GLU A C 1
ATOM 1319 O O . GLU A 1 177 ? 8.053 9.458 -14.153 1.00 94.31 177 GLU A O 1
ATOM 1324 N N . LYS A 1 178 ? 8.915 11.119 -12.899 1.00 94.69 178 LYS A N 1
ATOM 1325 C CA . LYS A 1 178 ? 9.783 11.699 -13.933 1.00 94.69 178 LYS A CA 1
ATOM 1326 C C . LYS A 1 178 ? 11.229 11.202 -13.878 1.00 94.69 178 LYS A C 1
ATOM 1328 O O . LYS A 1 178 ? 11.927 11.323 -14.878 1.00 94.69 178 LYS A O 1
ATOM 1333 N N . ASN A 1 179 ? 11.680 10.687 -12.734 1.00 94.56 179 ASN A N 1
ATOM 1334 C CA . ASN A 1 179 ? 13.088 10.375 -12.466 1.00 94.56 179 ASN A CA 1
ATOM 1335 C C . ASN A 1 179 ? 13.362 8.879 -12.224 1.00 94.56 179 ASN A C 1
ATOM 1337 O O . ASN A 1 179 ? 14.459 8.534 -11.793 1.00 94.56 179 ASN A O 1
ATOM 1341 N N . ILE A 1 180 ? 12.407 7.983 -12.499 1.00 93.62 180 ILE A N 1
ATOM 1342 C CA . ILE A 1 180 ? 12.666 6.536 -12.458 1.00 93.62 180 ILE A CA 1
ATOM 1343 C C . ILE A 1 180 ? 13.684 6.168 -13.557 1.00 93.62 180 ILE A C 1
ATOM 1345 O O . ILE A 1 180 ? 13.428 6.427 -14.739 1.00 93.62 180 ILE A O 1
ATOM 1349 N N . PRO A 1 181 ? 14.828 5.554 -13.201 1.00 91.12 181 PRO A N 1
ATOM 1350 C CA . PRO A 1 181 ? 15.862 5.189 -14.164 1.00 91.12 181 PRO A CA 1
ATOM 1351 C C . PRO A 1 181 ? 15.378 4.099 -15.126 1.00 91.12 181 PRO A C 1
ATOM 1353 O O . PRO A 1 181 ? 14.617 3.216 -14.742 1.00 91.12 181 PRO A O 1
ATOM 1356 N N . ASP A 1 182 ? 15.827 4.171 -16.384 1.00 91.69 182 ASP A N 1
ATOM 1357 C CA . ASP A 1 182 ? 15.557 3.187 -17.448 1.00 91.69 182 ASP A CA 1
ATOM 1358 C C . ASP A 1 182 ? 14.067 2.856 -17.696 1.00 91.69 182 ASP A C 1
ATOM 1360 O O . ASP A 1 182 ? 13.746 1.864 -18.354 1.00 91.69 182 ASP A O 1
ATOM 1364 N N . LEU A 1 183 ? 13.145 3.721 -17.255 1.00 92.81 183 LEU A N 1
ATOM 1365 C CA . LEU A 1 183 ? 11.700 3.484 -17.330 1.00 92.81 183 LEU A CA 1
ATOM 1366 C C . LEU A 1 183 ? 11.206 3.154 -18.744 1.00 92.81 183 LEU A C 1
ATOM 1368 O O . LEU A 1 183 ? 10.409 2.242 -18.915 1.00 92.81 183 LEU A O 1
ATOM 1372 N N . GLN A 1 184 ? 11.709 3.851 -19.766 1.00 92.25 184 GLN A N 1
ATOM 1373 C CA . GLN A 1 184 ? 11.322 3.607 -21.162 1.00 92.25 184 GLN A CA 1
ATOM 1374 C C . GLN A 1 184 ? 11.731 2.211 -21.649 1.00 92.25 184 GLN A C 1
ATOM 1376 O O . GLN A 1 184 ? 10.956 1.539 -22.326 1.00 92.25 184 GLN A O 1
ATOM 1381 N N . LYS A 1 185 ? 12.930 1.747 -21.270 1.00 91.06 185 LYS A N 1
ATOM 1382 C CA . LYS A 1 185 ? 13.407 0.404 -21.627 1.00 91.06 185 LYS A CA 1
ATOM 1383 C C . LYS A 1 185 ? 12.581 -0.667 -20.922 1.00 91.06 185 LYS A C 1
ATOM 1385 O O . LYS A 1 185 ? 12.160 -1.624 -21.563 1.00 91.06 185 LYS A O 1
ATOM 1390 N N . MET A 1 186 ? 12.305 -0.478 -19.629 1.00 94.06 186 MET A N 1
ATOM 1391 C CA . MET A 1 186 ? 11.424 -1.379 -18.883 1.00 94.06 186 MET A CA 1
ATOM 1392 C C . MET A 1 186 ? 10.015 -1.410 -19.477 1.00 94.06 186 MET A C 1
ATOM 1394 O O . MET A 1 186 ? 9.441 -2.482 -19.613 1.00 94.06 186 MET A O 1
ATOM 1398 N N . GLY A 1 187 ? 9.482 -0.257 -19.889 1.00 92.56 187 GLY A N 1
ATOM 1399 C CA . GLY A 1 187 ? 8.185 -0.162 -20.556 1.00 92.56 187 GLY A CA 1
ATOM 1400 C C . GLY A 1 187 ? 8.105 -1.021 -21.812 1.00 92.56 187 GLY A C 1
ATOM 1401 O O . GLY A 1 187 ? 7.125 -1.737 -21.991 1.00 92.56 187 GLY A O 1
ATOM 1402 N N . ALA A 1 188 ? 9.158 -1.022 -22.634 1.00 92.50 188 ALA A N 1
ATOM 1403 C CA . ALA A 1 188 ? 9.224 -1.882 -23.812 1.00 92.50 188 ALA A CA 1
ATOM 1404 C C . ALA A 1 188 ? 9.196 -3.380 -23.447 1.00 92.50 188 ALA A C 1
ATOM 1406 O O . ALA A 1 188 ? 8.487 -4.151 -24.090 1.00 92.50 188 ALA A O 1
ATOM 1407 N N . ALA A 1 189 ? 9.912 -3.788 -22.394 1.00 91.50 189 ALA A N 1
ATOM 1408 C CA . ALA A 1 189 ? 9.899 -5.170 -21.905 1.00 91.50 189 ALA A CA 1
ATOM 1409 C C . ALA A 1 189 ? 8.578 -5.559 -21.205 1.00 91.50 189 ALA A C 1
ATOM 1411 O O . ALA A 1 189 ? 8.215 -6.732 -21.180 1.00 91.50 189 ALA A O 1
ATOM 1412 N N . TYR A 1 190 ? 7.841 -4.584 -20.661 1.00 94.81 190 TYR A N 1
ATOM 1413 C CA . TYR A 1 190 ? 6.568 -4.787 -19.960 1.00 94.81 190 TYR A CA 1
ATOM 1414 C C . TYR A 1 190 ? 5.339 -4.794 -20.880 1.00 94.81 190 TYR A C 1
ATOM 1416 O O . TYR A 1 190 ? 4.276 -5.230 -20.449 1.00 94.81 190 TYR A O 1
ATOM 1424 N N . MET A 1 191 ? 5.472 -4.393 -22.151 1.00 92.00 191 MET A N 1
ATOM 1425 C CA . MET A 1 191 ? 4.372 -4.380 -23.131 1.00 92.00 191 MET A CA 1
ATOM 1426 C C . MET A 1 191 ? 3.484 -5.645 -23.169 1.00 92.00 191 MET A C 1
ATOM 1428 O O . MET A 1 191 ? 2.272 -5.484 -23.302 1.00 92.00 191 MET A O 1
ATOM 1432 N N . PRO A 1 192 ? 3.999 -6.891 -23.061 1.00 92.69 192 PRO A N 1
ATOM 1433 C CA . PRO A 1 192 ? 3.133 -8.076 -23.047 1.00 92.69 192 PRO A CA 1
ATOM 1434 C C . PRO A 1 192 ? 2.333 -8.258 -21.743 1.00 92.69 192 PRO A C 1
ATOM 1436 O O . PRO A 1 192 ? 1.408 -9.065 -21.714 1.00 92.69 192 PRO A O 1
ATOM 1439 N N . LEU A 1 193 ? 2.694 -7.551 -20.669 1.00 92.94 193 LEU A N 1
ATOM 1440 C CA . LEU A 1 193 ? 2.093 -7.664 -19.336 1.00 92.94 193 LEU A CA 1
ATOM 1441 C C . LEU A 1 193 ? 1.162 -6.490 -19.004 1.00 92.94 193 LEU A C 1
ATOM 1443 O O . LEU A 1 193 ? 0.237 -6.664 -18.213 1.00 92.94 193 LEU A O 1
ATOM 1447 N N . GLY A 1 194 ? 1.396 -5.315 -19.591 1.00 94.44 194 GLY A N 1
ATOM 1448 C CA . GLY A 1 194 ? 0.590 -4.121 -19.355 1.00 94.44 194 GLY A CA 1
ATOM 1449 C C . GLY A 1 194 ? 1.208 -2.851 -19.936 1.00 94.44 194 GLY A C 1
ATOM 1450 O O . GLY A 1 194 ? 2.023 -2.882 -20.861 1.00 94.44 194 GLY A O 1
ATOM 1451 N N . THR A 1 195 ? 0.802 -1.711 -19.387 1.00 95.88 195 THR A N 1
ATOM 1452 C CA . THR A 1 195 ? 1.209 -0.376 -19.851 1.00 95.88 195 THR A CA 1
ATOM 1453 C C . THR A 1 195 ? 2.375 0.204 -19.049 1.00 95.88 195 THR A C 1
ATOM 1455 O O . THR A 1 195 ? 2.667 -0.202 -17.920 1.00 95.88 195 THR A O 1
ATOM 1458 N N . LEU A 1 196 ? 3.048 1.206 -19.623 1.00 94.62 196 LEU A N 1
ATOM 1459 C CA . LEU A 1 196 ? 4.139 1.912 -18.950 1.00 94.62 196 LEU A CA 1
ATOM 1460 C C . LEU A 1 196 ? 3.654 2.646 -17.688 1.00 94.62 196 LEU A C 1
ATOM 1462 O O . LEU A 1 196 ? 4.372 2.713 -16.687 1.00 94.62 196 LEU A O 1
ATOM 1466 N N . GLU A 1 197 ? 2.450 3.210 -17.735 1.00 94.69 197 GLU A N 1
ATOM 1467 C CA . GLU A 1 197 ? 1.802 3.907 -16.626 1.00 94.69 197 GLU A CA 1
ATOM 1468 C C . GLU A 1 197 ? 1.511 2.956 -15.461 1.00 94.69 197 GLU A C 1
ATOM 1470 O O . GLU A 1 197 ? 1.794 3.299 -14.311 1.00 94.69 197 GLU A O 1
ATOM 1475 N N . GLU A 1 198 ? 1.022 1.747 -15.747 1.00 95.25 198 GLU A N 1
ATOM 1476 C CA . GLU A 1 198 ? 0.792 0.713 -14.733 1.00 95.25 198 GLU A CA 1
ATOM 1477 C C . GLU A 1 198 ? 2.100 0.264 -14.083 1.00 95.25 198 GLU A C 1
ATOM 1479 O O . GLU A 1 198 ? 2.178 0.216 -12.854 1.00 95.25 198 GLU A O 1
ATOM 1484 N N . LEU A 1 199 ? 3.148 0.007 -14.876 1.00 95.94 199 LEU A N 1
ATOM 1485 C CA . LEU A 1 199 ? 4.464 -0.354 -14.343 1.00 95.94 199 LEU A CA 1
ATOM 1486 C C . LEU A 1 199 ? 5.018 0.746 -13.429 1.00 95.94 199 LEU A C 1
ATOM 1488 O O . LEU A 1 199 ? 5.508 0.472 -12.332 1.00 95.94 199 LEU A O 1
ATOM 1492 N N . ARG A 1 200 ? 4.919 2.006 -13.866 1.00 96.12 200 ARG A N 1
ATOM 1493 C CA . ARG A 1 200 ? 5.341 3.165 -13.071 1.00 96.12 200 ARG A CA 1
ATOM 1494 C C . ARG A 1 200 ? 4.582 3.229 -11.747 1.00 96.12 200 ARG A C 1
ATOM 1496 O O . ARG A 1 200 ? 5.210 3.402 -10.702 1.00 96.12 200 ARG A O 1
ATOM 1503 N N . GLY A 1 201 ? 3.259 3.071 -11.796 1.00 95.31 201 GLY A N 1
ATOM 1504 C CA . GLY A 1 201 ? 2.404 3.039 -10.612 1.00 95.31 201 GLY A CA 1
ATOM 1505 C C . GLY A 1 201 ? 2.810 1.927 -9.647 1.00 95.31 201 GLY A C 1
ATOM 1506 O O . GLY A 1 201 ? 3.010 2.197 -8.467 1.00 95.31 201 GLY A O 1
ATOM 1507 N N . GLN A 1 202 ? 3.042 0.712 -10.150 1.00 95.62 202 GLN A N 1
ATOM 1508 C CA . GLN A 1 202 ? 3.467 -0.437 -9.341 1.00 95.62 202 GLN A CA 1
ATOM 1509 C C . GLN A 1 202 ? 4.824 -0.211 -8.659 1.00 95.62 202 GLN A C 1
ATOM 1511 O O . GLN A 1 202 ? 4.977 -0.527 -7.480 1.00 95.62 202 GLN A O 1
ATOM 1516 N N . ILE A 1 203 ? 5.803 0.375 -9.360 1.00 96.25 203 ILE A N 1
ATOM 1517 C CA . ILE A 1 203 ? 7.112 0.710 -8.772 1.00 96.25 203 ILE A CA 1
ATOM 1518 C C . ILE A 1 203 ? 6.941 1.689 -7.603 1.00 96.25 203 ILE A C 1
ATOM 1520 O O . ILE A 1 203 ? 7.529 1.492 -6.536 1.00 96.25 203 ILE A O 1
ATOM 1524 N N . ILE A 1 204 ? 6.130 2.733 -7.789 1.00 96.25 204 ILE A N 1
ATOM 1525 C CA . ILE A 1 204 ? 5.882 3.754 -6.763 1.00 96.25 204 ILE A CA 1
ATOM 1526 C C . ILE A 1 204 ? 5.116 3.161 -5.581 1.00 96.25 204 ILE A C 1
ATOM 1528 O O . ILE A 1 204 ? 5.490 3.398 -4.434 1.00 96.25 204 ILE A O 1
ATOM 1532 N N . ASP A 1 205 ? 4.092 2.360 -5.851 1.00 96.06 205 ASP A N 1
ATOM 1533 C CA . ASP A 1 205 ? 3.296 1.669 -4.844 1.00 96.06 205 ASP A CA 1
ATOM 1534 C C . ASP A 1 205 ? 4.177 0.786 -3.950 1.00 96.06 205 ASP A C 1
ATOM 1536 O O . ASP A 1 205 ? 4.168 0.938 -2.727 1.00 96.06 205 ASP A O 1
ATOM 1540 N N . VAL A 1 206 ? 5.023 -0.062 -4.546 1.00 96.88 206 VAL A N 1
ATOM 1541 C CA . VAL A 1 206 ? 5.968 -0.907 -3.798 1.00 96.88 206 VAL A CA 1
ATOM 1542 C C . VAL A 1 206 ? 6.966 -0.058 -3.005 1.00 96.88 206 VAL A C 1
ATOM 1544 O O . VAL A 1 206 ? 7.303 -0.398 -1.866 1.00 96.88 206 VAL A O 1
ATOM 1547 N N . ALA A 1 207 ? 7.432 1.061 -3.565 1.00 96.88 207 ALA A N 1
ATOM 1548 C CA . ALA A 1 207 ? 8.337 1.965 -2.864 1.00 96.88 207 ALA A CA 1
ATOM 1549 C C . ALA A 1 207 ? 7.674 2.623 -1.643 1.00 96.88 207 ALA A C 1
ATOM 1551 O O . ALA A 1 207 ? 8.290 2.689 -0.577 1.00 96.88 207 ALA A O 1
ATOM 1552 N N . LEU A 1 208 ? 6.414 3.055 -1.763 1.00 96.38 208 LEU A N 1
ATOM 1553 C CA . LEU A 1 208 ? 5.630 3.605 -0.656 1.00 96.38 208 LEU A CA 1
ATOM 1554 C C . LEU A 1 208 ? 5.405 2.562 0.442 1.00 96.38 208 LEU A C 1
ATOM 1556 O O . LEU A 1 208 ? 5.594 2.858 1.623 1.00 96.38 208 LEU A O 1
ATOM 1560 N N . GLU A 1 209 ? 5.048 1.333 0.072 1.00 95.94 209 GLU A N 1
ATOM 1561 C CA . GLU A 1 209 ? 4.828 0.260 1.044 1.00 95.94 209 GLU A CA 1
ATOM 1562 C C . GLU A 1 209 ? 6.098 -0.059 1.839 1.00 95.94 209 GLU A C 1
ATOM 1564 O O . GLU A 1 209 ? 6.049 -0.157 3.067 1.00 95.94 209 GLU A O 1
ATOM 1569 N N . ARG A 1 210 ? 7.252 -0.148 1.168 1.00 95.50 210 ARG A N 1
ATOM 1570 C CA . ARG A 1 210 ? 8.547 -0.394 1.825 1.00 95.50 210 ARG A CA 1
ATOM 1571 C C . ARG A 1 210 ? 9.019 0.788 2.672 1.00 95.50 210 ARG A C 1
ATOM 1573 O O . ARG A 1 210 ? 9.626 0.579 3.718 1.00 95.50 210 ARG A O 1
ATOM 1580 N N . ALA A 1 211 ? 8.753 2.018 2.237 1.00 95.50 211 ALA A N 1
ATOM 1581 C CA . ALA A 1 211 ? 9.188 3.217 2.949 1.00 95.50 211 ALA A CA 1
ATOM 1582 C C . ALA A 1 211 ? 8.335 3.514 4.194 1.00 95.50 211 ALA A C 1
ATOM 1584 O O . ALA A 1 211 ? 8.872 3.966 5.207 1.00 95.50 211 ALA A O 1
ATOM 1585 N N . PHE A 1 212 ? 7.020 3.270 4.127 1.00 95.75 212 PHE A N 1
ATOM 1586 C CA . PHE A 1 212 ? 6.072 3.791 5.117 1.00 95.75 212 PHE A CA 1
ATOM 1587 C C . PHE A 1 212 ? 5.228 2.735 5.829 1.00 95.75 212 PHE A C 1
ATOM 1589 O O . PHE A 1 212 ? 4.682 3.056 6.882 1.00 95.75 212 PHE A O 1
ATOM 1596 N N . LEU A 1 213 ? 5.125 1.494 5.339 1.00 94.94 213 LEU A N 1
ATOM 1597 C CA . LEU A 1 213 ? 4.216 0.473 5.893 1.00 94.94 213 LEU A CA 1
ATOM 1598 C C . LEU A 1 213 ? 4.951 -0.694 6.571 1.00 94.94 213 LEU A C 1
ATOM 1600 O O . LEU A 1 213 ? 4.547 -1.855 6.465 1.00 94.94 213 LEU A O 1
ATOM 1604 N N . MET A 1 214 ? 6.043 -0.386 7.268 1.00 91.81 214 MET A N 1
ATOM 1605 C CA . MET A 1 214 ? 6.700 -1.327 8.178 1.00 91.81 214 MET A CA 1
ATOM 1606 C C . MET A 1 214 ? 5.894 -1.456 9.475 1.00 91.81 214 MET A C 1
ATOM 1608 O O . MET A 1 214 ? 5.409 -0.449 9.996 1.00 91.81 214 MET A O 1
ATOM 1612 N N . GLU A 1 215 ? 5.767 -2.675 9.995 1.00 90.12 215 GLU A N 1
ATOM 1613 C CA . GLU A 1 215 ? 5.117 -2.914 11.286 1.00 90.12 215 GLU A CA 1
ATOM 1614 C C . GLU A 1 215 ? 5.972 -2.368 12.448 1.00 90.12 215 GLU A C 1
ATOM 1616 O O . GLU A 1 215 ? 7.203 -2.449 12.381 1.00 90.12 215 GLU A O 1
ATOM 1621 N N . PRO A 1 216 ? 5.360 -1.819 13.514 1.00 91.69 216 PRO A N 1
ATOM 1622 C CA . PRO A 1 216 ? 3.921 -1.592 13.679 1.00 91.69 216 PRO A CA 1
ATOM 1623 C C . PRO A 1 216 ? 3.405 -0.447 12.789 1.00 91.69 216 PRO A C 1
ATOM 1625 O O . PRO A 1 216 ? 4.080 0.580 12.628 1.00 91.69 216 PRO A O 1
ATOM 1628 N N . LEU A 1 217 ? 2.221 -0.619 12.195 1.00 92.94 217 LEU A N 1
ATOM 1629 C CA . LEU A 1 217 ? 1.545 0.439 11.431 1.00 92.94 217 LEU A CA 1
ATOM 1630 C C . LEU A 1 217 ? 1.161 1.637 12.325 1.00 92.94 217 LEU A C 1
ATOM 1632 O O . LEU A 1 217 ? 0.920 1.467 13.519 1.00 92.94 217 LEU A O 1
ATOM 1636 N N . PRO A 1 218 ? 1.118 2.867 11.776 1.00 93.44 218 PRO A N 1
ATOM 1637 C CA . PRO A 1 218 ? 0.677 4.030 12.537 1.00 93.44 218 PRO A CA 1
ATOM 1638 C C . PRO A 1 218 ? -0.815 3.919 12.869 1.00 93.44 218 PRO A C 1
ATOM 1640 O O . PRO A 1 218 ? -1.634 3.732 11.973 1.00 93.44 218 PRO A O 1
ATOM 1643 N N . THR A 1 219 ? -1.152 4.082 14.147 1.00 91.44 219 THR A N 1
ATOM 1644 C CA . THR A 1 219 ? -2.530 4.053 14.669 1.00 91.44 219 THR A CA 1
ATOM 1645 C C . THR A 1 219 ? -3.029 5.428 15.106 1.00 91.44 219 THR A C 1
ATOM 1647 O O . THR A 1 219 ? -4.193 5.573 15.460 1.00 91.44 219 THR A O 1
ATOM 1650 N N . ASP A 1 220 ? -2.173 6.449 15.069 1.00 91.75 220 ASP A N 1
ATOM 1651 C CA . ASP A 1 220 ? -2.485 7.820 15.465 1.00 91.75 220 ASP A CA 1
ATOM 1652 C C . ASP A 1 220 ? -1.750 8.849 14.580 1.00 91.75 220 ASP A C 1
ATOM 1654 O O . ASP A 1 220 ? -0.872 8.518 13.770 1.00 91.75 220 ASP A O 1
ATOM 1658 N N . ALA A 1 221 ? -2.120 10.123 14.737 1.00 92.69 221 ALA A N 1
ATOM 1659 C CA . ALA A 1 221 ? -1.581 11.220 13.939 1.00 92.69 221 ALA A CA 1
ATOM 1660 C C . ALA A 1 221 ? -0.080 11.461 14.177 1.00 92.69 221 ALA A C 1
ATOM 1662 O O . ALA A 1 221 ? 0.638 11.844 13.247 1.00 92.69 221 ALA A O 1
ATOM 1663 N N . GLU A 1 222 ? 0.411 11.250 15.400 1.00 93.69 222 GLU A N 1
ATOM 1664 C CA . GLU A 1 222 ? 1.812 11.483 15.755 1.00 93.69 222 GLU A CA 1
ATOM 1665 C C . GLU A 1 222 ? 2.714 10.402 15.158 1.00 93.69 222 GLU A C 1
ATOM 1667 O O . GLU A 1 222 ? 3.732 10.712 14.532 1.00 93.69 222 GLU A O 1
ATOM 1672 N N . ALA A 1 223 ? 2.319 9.136 15.284 1.00 94.12 223 ALA A N 1
ATOM 1673 C CA . ALA A 1 223 ? 2.973 7.991 14.673 1.00 94.12 223 ALA A CA 1
ATOM 1674 C C . ALA A 1 223 ? 2.977 8.106 13.146 1.00 94.12 223 ALA A C 1
ATOM 1676 O O . ALA A 1 223 ? 4.014 7.863 12.519 1.00 94.12 223 ALA A O 1
ATOM 1677 N N . PHE A 1 224 ? 1.860 8.532 12.548 1.00 95.69 224 PHE A N 1
ATOM 1678 C CA . PHE A 1 224 ? 1.780 8.791 11.112 1.00 95.69 224 PHE A CA 1
ATOM 1679 C C . PHE A 1 224 ? 2.757 9.891 10.681 1.00 95.69 224 PHE A C 1
ATOM 1681 O O . PHE A 1 224 ? 3.531 9.696 9.739 1.00 95.69 224 PHE A O 1
ATOM 1688 N N . LYS A 1 225 ? 2.774 11.028 11.387 1.00 95.00 225 LYS A N 1
ATOM 1689 C CA . LYS A 1 225 ? 3.677 12.147 11.084 1.00 95.00 225 LYS A CA 1
ATOM 1690 C C . LYS A 1 225 ? 5.146 11.748 11.233 1.00 95.00 225 LYS A C 1
ATOM 1692 O O . LYS A 1 225 ? 5.937 12.005 10.329 1.00 95.00 225 LYS A O 1
ATOM 1697 N N . ARG A 1 226 ? 5.501 11.055 12.317 1.00 94.69 226 ARG A N 1
ATOM 1698 C CA . ARG A 1 226 ? 6.856 10.528 12.536 1.00 94.69 226 ARG A CA 1
ATOM 1699 C C . ARG A 1 226 ? 7.290 9.628 11.378 1.00 94.69 226 ARG A C 1
ATOM 1701 O O . ARG A 1 226 ? 8.362 9.826 10.811 1.00 94.69 226 ARG A O 1
ATOM 1708 N N . ARG A 1 227 ? 6.426 8.693 10.966 1.00 95.19 227 ARG A N 1
ATOM 1709 C CA . ARG A 1 227 ? 6.689 7.792 9.834 1.00 95.19 227 ARG A CA 1
ATOM 1710 C C . ARG A 1 227 ? 6.867 8.556 8.519 1.00 95.19 227 ARG A C 1
ATOM 1712 O O . ARG A 1 227 ? 7.743 8.207 7.728 1.00 95.19 227 ARG A O 1
ATOM 1719 N N . LEU A 1 228 ? 6.058 9.591 8.291 1.00 94.50 228 LEU A N 1
ATOM 1720 C CA . LEU A 1 228 ? 6.151 10.450 7.111 1.00 94.50 228 LEU A CA 1
ATOM 1721 C C . LEU A 1 228 ? 7.509 11.165 7.049 1.00 94.50 228 LEU A C 1
ATOM 1723 O O . LEU A 1 228 ? 8.167 11.139 6.007 1.00 94.50 228 LEU A O 1
ATOM 1727 N N . ASP A 1 229 ? 7.941 11.761 8.159 1.00 93.50 229 ASP A N 1
ATOM 1728 C CA . ASP A 1 229 ? 9.187 12.526 8.226 1.00 93.50 229 ASP A CA 1
ATOM 1729 C C . ASP A 1 229 ? 10.426 11.622 8.091 1.00 93.50 229 ASP A C 1
ATOM 1731 O O . ASP A 1 229 ? 11.330 11.928 7.311 1.00 93.50 229 ASP A O 1
ATOM 1735 N N . GLU A 1 230 ? 10.432 10.454 8.739 1.00 92.50 230 GLU A N 1
ATOM 1736 C CA . GLU A 1 230 ? 11.513 9.462 8.624 1.00 92.50 230 GLU A CA 1
ATOM 1737 C C . GLU A 1 230 ? 11.577 8.781 7.245 1.00 92.50 230 GLU A C 1
ATOM 1739 O O . GLU A 1 230 ? 12.641 8.341 6.791 1.00 92.50 230 GLU A O 1
ATOM 1744 N N . GLY A 1 231 ? 10.432 8.582 6.591 1.00 91.69 231 GLY A N 1
ATOM 1745 C CA . GLY A 1 231 ? 10.353 7.869 5.315 1.00 91.69 231 GLY A CA 1
ATOM 1746 C C . GLY A 1 231 ? 10.645 8.755 4.102 1.00 91.69 231 GLY A C 1
ATOM 1747 O O . GLY A 1 231 ? 11.166 8.260 3.099 1.00 91.69 231 GLY A O 1
ATOM 1748 N N . ARG A 1 232 ? 10.394 10.071 4.190 1.00 91.31 232 ARG A N 1
ATOM 1749 C CA . ARG A 1 232 ? 10.519 11.010 3.058 1.00 91.31 232 ARG A CA 1
ATOM 1750 C C . ARG A 1 232 ? 11.904 10.980 2.402 1.00 91.31 232 ARG A C 1
ATOM 1752 O O . ARG A 1 232 ? 11.988 10.935 1.179 1.00 91.31 232 ARG A O 1
ATOM 1759 N N . GLY A 1 233 ? 12.978 10.947 3.194 1.00 88.12 233 GLY A N 1
ATOM 1760 C CA . GLY A 1 233 ? 14.350 10.878 2.671 1.00 88.12 233 GLY A CA 1
ATOM 1761 C C . GLY A 1 233 ? 14.722 9.525 2.046 1.00 88.12 233 GLY A C 1
ATOM 1762 O O . GLY A 1 233 ? 15.592 9.463 1.181 1.00 88.12 233 GLY A O 1
ATOM 1763 N N . ARG A 1 234 ? 14.052 8.439 2.451 1.00 92.88 234 ARG A N 1
ATOM 1764 C CA . ARG A 1 234 ? 14.335 7.068 1.988 1.00 92.88 234 ARG A CA 1
ATOM 1765 C C . ARG A 1 234 ? 13.553 6.686 0.736 1.00 92.88 234 ARG A C 1
ATOM 1767 O O . ARG A 1 234 ? 14.019 5.840 -0.024 1.00 92.88 234 ARG A O 1
ATOM 1774 N N . LEU A 1 235 ? 12.399 7.314 0.500 1.00 95.12 235 LEU A N 1
ATOM 1775 C CA . LEU A 1 235 ? 11.489 6.961 -0.592 1.00 95.12 235 LEU A CA 1
ATOM 1776 C C . LEU A 1 235 ? 12.185 6.929 -1.962 1.00 95.12 235 LEU A C 1
ATOM 1778 O O . LEU A 1 235 ? 12.028 5.959 -2.696 1.00 95.12 235 LEU A O 1
ATOM 1782 N N . THR A 1 236 ? 12.993 7.940 -2.294 1.00 94.00 236 THR A N 1
ATOM 1783 C CA . THR A 1 236 ? 13.689 7.999 -3.592 1.00 94.00 236 THR A CA 1
ATOM 1784 C C . THR A 1 236 ? 14.709 6.880 -3.771 1.00 94.00 236 THR A C 1
ATOM 1786 O O . THR A 1 236 ? 14.797 6.289 -4.845 1.00 94.00 236 THR A O 1
ATOM 1789 N N . LEU A 1 237 ? 15.463 6.554 -2.719 1.00 94.75 237 LEU A N 1
ATOM 1790 C CA . LEU A 1 237 ? 16.446 5.469 -2.759 1.00 94.75 237 LEU A CA 1
ATOM 1791 C C . LEU A 1 237 ? 15.756 4.119 -2.971 1.00 94.75 237 LEU A C 1
ATOM 1793 O O . LEU A 1 237 ? 16.172 3.347 -3.835 1.00 94.75 237 LEU A O 1
ATOM 1797 N N . ILE A 1 238 ? 14.664 3.882 -2.240 1.00 95.75 238 ILE A N 1
ATOM 1798 C CA . ILE A 1 238 ? 13.859 2.663 -2.349 1.00 95.75 238 ILE A CA 1
ATOM 1799 C C . ILE A 1 238 ? 13.221 2.563 -3.738 1.00 95.75 238 ILE A C 1
ATOM 1801 O O . ILE A 1 238 ? 13.280 1.505 -4.355 1.00 95.75 238 ILE A O 1
ATOM 1805 N N . ALA A 1 239 ? 12.650 3.648 -4.268 1.00 96.25 239 ALA A N 1
ATOM 1806 C CA . ALA A 1 239 ? 12.055 3.653 -5.604 1.00 96.25 239 ALA A CA 1
ATOM 1807 C C . ALA A 1 239 ? 13.078 3.293 -6.693 1.00 96.25 239 ALA A C 1
ATOM 1809 O O . ALA A 1 239 ? 12.783 2.484 -7.571 1.00 96.25 239 ALA A O 1
ATOM 1810 N N . ASN A 1 240 ? 14.300 3.824 -6.602 1.00 95.12 240 ASN A N 1
ATOM 1811 C CA . ASN A 1 240 ? 15.381 3.487 -7.530 1.00 95.12 240 ASN A CA 1
ATOM 1812 C C . ASN A 1 240 ? 15.834 2.026 -7.401 1.00 95.12 240 ASN A C 1
ATOM 1814 O O . ASN A 1 240 ? 16.155 1.388 -8.403 1.00 95.12 240 ASN A O 1
ATOM 1818 N N . GLU A 1 241 ? 15.869 1.483 -6.185 1.00 96.44 241 GLU A N 1
ATOM 1819 C CA . GLU A 1 241 ? 16.168 0.069 -5.955 1.00 96.44 241 GLU A CA 1
ATOM 1820 C C . GLU A 1 241 ? 15.084 -0.841 -6.547 1.00 96.44 241 GLU A C 1
ATOM 1822 O O . GLU A 1 241 ? 15.405 -1.778 -7.279 1.00 96.44 241 GLU A O 1
ATOM 1827 N N . VAL A 1 242 ? 13.809 -0.533 -6.290 1.00 96.69 242 VAL A N 1
ATOM 1828 C CA . VAL A 1 242 ? 12.659 -1.261 -6.844 1.00 96.69 242 VAL A CA 1
ATOM 1829 C C . VAL A 1 242 ? 12.677 -1.210 -8.370 1.00 96.69 242 VAL A C 1
ATOM 1831 O O . VAL A 1 242 ? 12.527 -2.251 -9.005 1.00 96.69 242 VAL A O 1
ATOM 1834 N N . ALA A 1 243 ? 12.923 -0.039 -8.963 1.00 96.06 243 ALA A N 1
ATOM 1835 C CA . ALA A 1 243 ? 13.039 0.115 -10.411 1.00 96.06 243 ALA A CA 1
ATOM 1836 C C . ALA A 1 243 ? 14.172 -0.741 -10.995 1.00 96.06 243 ALA A C 1
ATOM 1838 O O . ALA A 1 243 ? 13.977 -1.416 -12.000 1.00 96.06 243 ALA A O 1
ATOM 1839 N N . ARG A 1 244 ? 15.341 -0.775 -10.341 1.00 95.88 244 ARG A N 1
ATOM 1840 C CA . ARG A 1 244 ? 16.469 -1.607 -10.785 1.00 95.88 244 ARG A CA 1
ATOM 1841 C C . ARG A 1 244 ? 16.125 -3.097 -10.753 1.00 95.88 244 ARG A C 1
ATOM 1843 O O . ARG A 1 244 ? 16.425 -3.802 -11.707 1.00 95.88 244 ARG A O 1
ATOM 1850 N N . LEU A 1 245 ? 15.489 -3.565 -9.679 1.00 95.62 245 LEU A N 1
ATOM 1851 C CA . LEU A 1 245 ? 15.050 -4.960 -9.565 1.00 95.62 245 LEU A CA 1
ATOM 1852 C C . LEU A 1 245 ? 13.992 -5.303 -10.618 1.00 95.62 245 LEU A C 1
ATOM 1854 O O . LEU A 1 245 ? 14.089 -6.348 -11.256 1.00 95.62 245 LEU A O 1
ATOM 1858 N N . ALA A 1 246 ? 13.018 -4.415 -10.834 1.00 95.12 246 ALA A N 1
ATOM 1859 C CA . ALA A 1 246 ? 12.010 -4.583 -11.875 1.00 95.12 246 ALA A CA 1
ATOM 1860 C C . ALA A 1 246 ? 12.653 -4.674 -13.267 1.00 95.12 246 ALA A C 1
ATOM 1862 O O . ALA A 1 246 ? 12.293 -5.556 -14.040 1.00 95.12 246 ALA A O 1
ATOM 1863 N N . ALA A 1 247 ? 13.649 -3.831 -13.561 1.00 93.75 247 ALA A N 1
ATOM 1864 C CA . ALA A 1 247 ? 14.394 -3.895 -14.815 1.00 93.75 247 ALA A CA 1
ATOM 1865 C C . ALA A 1 247 ? 15.069 -5.258 -15.010 1.00 93.75 247 ALA A C 1
ATOM 1867 O O . ALA A 1 247 ? 14.912 -5.858 -16.070 1.00 93.75 247 ALA A O 1
ATOM 1868 N N . THR A 1 248 ? 15.771 -5.768 -13.991 1.00 94.69 248 THR A N 1
ATOM 1869 C CA . THR A 1 248 ? 16.414 -7.090 -14.052 1.00 94.69 248 THR A CA 1
ATOM 1870 C C . THR A 1 248 ? 15.396 -8.196 -14.324 1.00 94.69 248 THR A C 1
ATOM 1872 O O . THR A 1 248 ? 15.585 -8.979 -15.249 1.00 94.69 248 THR A O 1
ATOM 1875 N N . ILE A 1 249 ? 14.288 -8.218 -13.576 1.00 94.50 249 ILE A N 1
ATOM 1876 C CA . ILE A 1 249 ? 13.238 -9.239 -13.720 1.00 94.50 249 ILE A CA 1
ATOM 1877 C C . ILE A 1 249 ? 12.612 -9.194 -15.120 1.00 94.50 249 ILE A C 1
ATOM 1879 O O . ILE A 1 249 ? 12.375 -10.237 -15.721 1.00 94.50 249 ILE A O 1
ATOM 1883 N N . LEU A 1 250 ? 12.351 -8.001 -15.660 1.00 93.44 250 LEU A N 1
ATOM 1884 C CA . LEU A 1 250 ? 11.755 -7.855 -16.990 1.00 93.44 250 LEU A CA 1
ATOM 1885 C C . LEU A 1 250 ? 12.707 -8.266 -18.112 1.00 93.44 250 LEU A C 1
ATOM 1887 O O . LEU A 1 250 ? 12.261 -8.830 -19.107 1.00 93.44 250 LEU A O 1
ATOM 1891 N N . VAL A 1 251 ? 14.006 -8.007 -17.953 1.00 89.88 251 VAL A N 1
ATOM 1892 C CA . VAL A 1 251 ? 15.021 -8.483 -18.898 1.00 89.88 251 VAL A CA 1
ATOM 1893 C C . VAL A 1 251 ? 15.101 -10.007 -18.878 1.00 89.88 251 VAL A C 1
ATOM 1895 O O . VAL A 1 251 ? 15.110 -10.612 -19.943 1.00 89.88 251 VAL A O 1
ATOM 1898 N N . GLU A 1 252 ? 15.108 -10.629 -17.696 1.00 91.81 252 GLU A N 1
ATOM 1899 C CA . GLU A 1 252 ? 15.097 -12.094 -17.565 1.00 91.81 252 GLU A CA 1
ATOM 1900 C C . GLU A 1 252 ? 13.814 -12.722 -18.116 1.00 91.81 252 GLU A C 1
ATOM 1902 O O . GLU A 1 252 ? 13.867 -13.788 -18.715 1.00 91.81 252 GLU A O 1
ATOM 1907 N N . PHE A 1 253 ? 12.666 -12.065 -17.946 1.00 91.19 253 PHE A N 1
ATOM 1908 C CA . PHE A 1 253 ? 11.393 -12.528 -18.499 1.00 91.19 253 PHE A CA 1
ATOM 1909 C C . PHE A 1 253 ? 11.339 -12.445 -20.033 1.00 91.19 253 PHE A C 1
ATOM 1911 O O . PHE A 1 253 ? 10.655 -13.247 -20.665 1.00 91.19 253 PHE A O 1
ATOM 1918 N N . ALA A 1 254 ? 12.021 -11.463 -20.627 1.00 83.19 254 ALA A N 1
ATOM 1919 C CA . ALA A 1 254 ? 12.059 -11.260 -22.074 1.00 83.19 254 ALA A CA 1
ATOM 1920 C C . ALA A 1 254 ? 13.126 -12.109 -22.797 1.00 83.19 254 ALA A C 1
ATOM 1922 O O . ALA A 1 254 ? 13.124 -12.132 -24.030 1.00 83.19 254 ALA A O 1
ATOM 1923 N N . ALA A 1 255 ? 14.037 -12.746 -22.051 1.00 75.75 255 ALA A N 1
ATOM 1924 C CA . ALA A 1 255 ? 15.096 -13.622 -22.556 1.00 75.75 255 ALA A CA 1
ATOM 1925 C C . ALA A 1 255 ? 14.593 -15.053 -22.807 1.00 75.75 255 ALA A C 1
ATOM 1927 O O . ALA A 1 255 ? 15.045 -15.647 -23.813 1.00 75.75 255 ALA A O 1
#

pLDDT: mean 78.68, std 21.43, range [25.72, 96.88]

Secondary structure (DSSP, 8-state):
-HHHH-----GGG--GGGS-GGGS--EEEE-TTS-EEEEES-HHHHHHHHHHHHHHHHHHHHHHHHH-------------------------PPP------S-TT--BSSS-S----S-EEEEETTEEEEEEEEEEE-SSSEEEEEES-HHHHHHHHHHHHHHHHHHH-HHHHHHHHHH-TTHHHHHHHHTTT--HHHHHHHHHHHHHHHHH-PSSPP-SHHHHHHHHHHHHHHHHHHHHHHHHHHHHHHHHHH-

Sequence (255 aa):
VRERTSLDVKRTDFKLDTLSPHHFMHFRVVDDNGRQLATGRNLAAIKSELGGQARGAFQALAGLKVAAQPAAASVSAPAAAPQARSAGNAAGAPAKAAAELPSAAQRHVAWTFGELPELLEIRQKGQVLVGFPALIDGGDAVTMEVFDEPDVAAAKHRAGLRRLFALQLRDAIKYLEKNIPDLQKMGAAYMPLGTLEELRGQIIDVALERAFLMEPLPTDAEAFKRRLDEGRGRLTLIANEVARLAATILVEFAA